Protein AF-A0A945XJR4-F1 (afdb_monomer_lite)

pLDDT: mean 88.27, std 14.4, range [36.5, 98.69]

Sequence (226 aa):
MSELTPKKTPKKQSPKKQRGADKVARIPIKVIPTEKPIRKPSWIRAKAPRGDGVSKIRKLLREGALNSVCEEASCPNLGECFSHGTATFMILGEICTRRCPFCDVAHGKPLPPSLEEPQQLADTISAMQLRYVVITSVDRDDLRDGGAQHFVACIDAIRKATPAIQIETLVPDFRGRESAALKILNQSPPDVFNHNLETVPRLYKQSRPGASYEGSLKLLQAFASM

Radius of gyration: 19.58 Å; chains: 1; bounding box: 44×72×49 Å

Foldseek 3Di:
DDDDDDPDDPDPPDWDWAFACRLCVPFPADDDDDPDDDDDDPVPDADALDDPQLVVLVVLCVVLVFAFCCVQVVPSCSNVQLVQQEGETEFQDQEACHRQNVDGGTHGDGDPGDPCNLLSLLVSSLVSVGQEYEYEYHQPLVDLQRCLLVVQSNLVNNCVSPVRHAYEYAYDLSVPNLVVSLVSCVVRPGPHYHYDQPDDQVCSCVRGVPDHSVSSVVSVVVNVVD

Secondary structure (DSSP, 8-state):
-------PPP--PPP--B-HHHHHTTSSS-PPP-SSPPPPPTTS-PPP--SHHHHHHHHHHHHTT-EEHHHHTT-TTHHHHHHTTEEEEEES-SEESS--TT--SEES-PPPPPTTHHHHHHHHHHHHT-SEEEEEE---TTSTTTTHHHHHHHHHHHHHH-TT-EEEEE----TT-HHHHHHHHTTS--SEEE----S-HHHHHHH-TT--HHHHHHHHHHHHT-

Structure (mmCIF, N/CA/C/O backbone):
data_AF-A0A945XJR4-F1
#
_entry.id   AF-A0A945XJR4-F1
#
loop_
_atom_site.group_PDB
_atom_site.id
_atom_site.type_symbol
_atom_site.label_atom_id
_atom_site.label_alt_id
_atom_site.label_comp_id
_atom_site.label_asym_id
_atom_site.label_entity_id
_atom_site.label_seq_id
_atom_site.pdbx_PDB_ins_code
_atom_site.Cartn_x
_atom_site.Cartn_y
_atom_site.Cartn_z
_atom_site.occupancy
_atom_site.B_iso_or_equiv
_atom_site.auth_seq_id
_atom_site.auth_comp_id
_atom_site.auth_asym_id
_atom_site.auth_atom_id
_atom_site.pdbx_PDB_model_num
ATOM 1 N N . MET A 1 1 ? -6.534 57.743 -3.279 1.00 40.44 1 MET A N 1
ATOM 2 C CA . MET A 1 1 ? -7.147 56.407 -3.423 1.00 40.44 1 MET A CA 1
ATOM 3 C C . MET A 1 1 ? -6.152 55.538 -4.173 1.00 40.44 1 MET A C 1
ATOM 5 O O . MET A 1 1 ? -5.941 55.764 -5.352 1.00 40.44 1 MET A O 1
ATOM 9 N N . SER A 1 2 ? -5.444 54.660 -3.465 1.00 38.78 2 SER A N 1
ATOM 10 C CA . SER A 1 2 ? -4.474 53.722 -4.042 1.00 38.78 2 SER A CA 1
ATOM 11 C C . SER A 1 2 ? -5.062 52.331 -3.861 1.00 38.78 2 SER A C 1
ATOM 13 O O . SER A 1 2 ? -5.051 51.802 -2.750 1.00 38.78 2 SER A O 1
ATOM 15 N N . GLU A 1 3 ? -5.639 51.786 -4.927 1.00 40.78 3 GLU A N 1
ATOM 16 C CA . GLU A 1 3 ? -6.203 50.439 -4.952 1.00 40.78 3 GLU A CA 1
ATOM 17 C C . GLU A 1 3 ? -5.107 49.403 -4.677 1.00 40.78 3 GLU A C 1
ATOM 19 O O . GLU A 1 3 ? -4.161 49.228 -5.444 1.00 40.78 3 GLU A O 1
ATOM 24 N N . LEU A 1 4 ? -5.233 48.710 -3.546 1.00 40.66 4 LEU A N 1
ATOM 25 C CA . LEU A 1 4 ? -4.430 47.540 -3.222 1.00 40.66 4 LEU A CA 1
ATOM 26 C C . LEU A 1 4 ? -4.929 46.367 -4.071 1.00 40.66 4 LEU A C 1
ATOM 28 O O . LEU A 1 4 ? -5.928 45.728 -3.749 1.00 40.66 4 LEU A O 1
ATOM 32 N N . THR A 1 5 ? -4.220 46.063 -5.156 1.00 40.94 5 THR A N 1
ATOM 33 C CA . THR A 1 5 ? -4.422 44.818 -5.906 1.00 40.94 5 THR A CA 1
ATOM 34 C C . THR A 1 5 ? -4.182 43.604 -4.997 1.00 40.94 5 THR A C 1
ATOM 36 O O . THR A 1 5 ? -3.109 43.510 -4.387 1.00 40.94 5 THR A O 1
ATOM 39 N N . PRO A 1 6 ? -5.116 42.638 -4.915 1.00 42.69 6 PRO A N 1
ATOM 40 C CA . PRO A 1 6 ? -4.939 41.454 -4.086 1.00 42.69 6 PRO A CA 1
ATOM 41 C C . PRO A 1 6 ? -3.838 40.558 -4.671 1.00 42.69 6 PRO A C 1
ATOM 43 O O . PRO A 1 6 ? -3.918 40.096 -5.812 1.00 42.69 6 PRO A O 1
ATOM 46 N N . LYS A 1 7 ? -2.793 40.297 -3.874 1.00 42.31 7 LYS A N 1
ATOM 47 C CA . LYS A 1 7 ? -1.734 39.332 -4.204 1.00 42.31 7 LYS A CA 1
ATOM 48 C C . LYS A 1 7 ? -2.358 37.945 -4.380 1.00 42.31 7 LYS A C 1
ATOM 50 O O . LYS A 1 7 ? -2.810 37.338 -3.413 1.00 42.31 7 LYS A O 1
ATOM 55 N N . LYS A 1 8 ? -2.353 37.430 -5.614 1.00 41.19 8 LYS A N 1
ATOM 56 C CA . LYS A 1 8 ? -2.700 36.034 -5.911 1.00 41.19 8 LYS A CA 1
ATOM 57 C C . LYS A 1 8 ? -1.762 35.108 -5.135 1.00 41.19 8 LYS A C 1
ATOM 59 O O . LYS A 1 8 ? -0.551 35.124 -5.346 1.00 41.19 8 LYS A O 1
ATOM 64 N N . THR A 1 9 ? -2.333 34.291 -4.260 1.00 36.50 9 THR A N 1
ATOM 65 C CA . THR A 1 9 ? -1.646 33.197 -3.571 1.00 36.50 9 THR A CA 1
ATOM 66 C C . THR A 1 9 ? -1.025 32.263 -4.620 1.00 36.50 9 THR A C 1
ATOM 68 O O . THR A 1 9 ? -1.713 31.901 -5.582 1.00 36.50 9 THR A O 1
ATOM 71 N N . PRO A 1 10 ? 0.255 31.866 -4.500 1.00 36.50 10 PRO A N 1
ATOM 72 C CA . PRO A 1 10 ? 0.863 30.965 -5.467 1.00 36.50 10 PRO A CA 1
ATOM 73 C C . PRO A 1 10 ? 0.131 29.621 -5.418 1.00 36.50 10 PRO A C 1
ATOM 75 O O . PRO A 1 10 ? 0.087 28.960 -4.380 1.00 36.50 10 PRO A O 1
ATOM 78 N N . LYS A 1 11 ? -0.467 29.215 -6.545 1.00 40.84 11 LYS A N 1
ATOM 79 C CA . LYS A 1 11 ? -1.017 27.865 -6.714 1.00 40.84 11 LYS A CA 1
ATOM 80 C C . LYS A 1 11 ? 0.113 26.872 -6.422 1.00 40.84 11 LYS A C 1
ATOM 82 O O . LYS A 1 11 ? 1.085 26.835 -7.176 1.00 40.84 11 LYS A O 1
ATOM 87 N N . LYS A 1 12 ? 0.005 26.091 -5.336 1.00 42.34 12 LYS A N 1
ATOM 88 C CA . LYS A 1 12 ? 0.887 24.939 -5.077 1.00 42.34 12 LYS A CA 1
ATOM 89 C C . LYS A 1 12 ? 0.928 24.112 -6.363 1.00 42.34 12 LYS A C 1
ATOM 91 O O . LYS A 1 12 ? -0.107 23.604 -6.789 1.00 42.34 12 LYS A O 1
ATOM 96 N N . GLN A 1 13 ? 2.089 24.035 -7.014 1.00 45.78 13 GLN A N 1
ATOM 97 C CA . GLN A 1 13 ? 2.258 23.186 -8.189 1.00 45.78 13 GLN A CA 1
ATOM 98 C C . GLN A 1 13 ? 1.931 21.753 -7.771 1.00 45.78 13 GLN A C 1
ATOM 100 O O . GLN A 1 13 ? 2.582 21.192 -6.889 1.00 45.78 13 GLN A O 1
ATOM 105 N N . SER A 1 14 ? 0.893 21.182 -8.378 1.00 59.22 14 SER A N 1
ATOM 106 C CA . SER A 1 14 ? 0.565 19.771 -8.219 1.00 59.22 14 SER A CA 1
ATOM 107 C C . SER A 1 14 ? 1.794 18.941 -8.607 1.00 59.22 14 SER A C 1
ATOM 109 O O . SER A 1 14 ? 2.364 19.195 -9.676 1.00 59.22 14 SER A O 1
ATOM 111 N N . PRO A 1 15 ? 2.227 17.975 -7.781 1.00 72.25 15 PRO A N 1
ATOM 112 C CA . PRO A 1 15 ? 3.398 17.173 -8.098 1.00 72.25 15 PRO A CA 1
ATOM 113 C C . PRO A 1 15 ? 3.230 16.484 -9.455 1.00 72.25 15 PRO A C 1
ATOM 115 O O . PRO A 1 15 ? 2.155 15.986 -9.791 1.00 72.25 15 PRO A O 1
ATOM 118 N N . LYS A 1 16 ? 4.297 16.481 -10.262 1.00 83.75 16 LYS A N 1
ATOM 119 C CA . LYS A 1 16 ? 4.280 15.898 -11.608 1.00 83.75 16 LYS A CA 1
ATOM 120 C C . LYS A 1 16 ? 4.066 14.383 -11.512 1.00 83.75 16 LYS A C 1
ATOM 122 O O . LYS A 1 16 ? 4.983 13.659 -11.132 1.00 83.75 16 LYS A O 1
ATOM 127 N N . LYS A 1 17 ? 2.869 13.923 -11.880 1.00 89.31 17 LYS A N 1
ATOM 128 C CA . LYS A 1 17 ? 2.501 12.503 -11.958 1.00 89.31 17 LYS A CA 1
ATOM 129 C C . LYS A 1 17 ? 3.002 11.905 -13.271 1.00 89.31 17 LYS A C 1
ATOM 131 O O . LYS A 1 17 ? 2.614 12.361 -14.341 1.00 89.31 17 LYS A O 1
ATOM 136 N N . GLN A 1 18 ? 3.853 10.887 -13.194 1.00 90.75 18 GLN A N 1
ATOM 137 C CA . GLN A 1 18 ? 4.309 10.111 -14.350 1.00 90.75 18 GLN A CA 1
ATOM 138 C C . GLN A 1 18 ? 3.538 8.788 -14.411 1.00 90.75 18 GLN A C 1
ATOM 140 O O . GLN A 1 18 ? 3.576 8.021 -13.449 1.00 90.75 18 GLN A O 1
ATOM 145 N N . ARG A 1 19 ? 2.865 8.502 -15.531 1.00 90.00 19 ARG A N 1
ATOM 146 C CA . ARG A 1 19 ? 2.151 7.235 -15.791 1.00 90.00 19 ARG A CA 1
ATOM 147 C C . ARG A 1 19 ? 2.599 6.626 -17.120 1.00 90.00 19 ARG A C 1
ATOM 149 O O . ARG A 1 19 ? 3.236 7.306 -17.923 1.00 90.00 19 ARG A O 1
ATOM 156 N N . GLY A 1 20 ? 2.296 5.345 -17.336 1.00 88.38 20 GLY A N 1
ATOM 157 C CA . GLY A 1 20 ? 2.592 4.644 -18.589 1.00 88.38 20 GLY A CA 1
ATOM 158 C C . GLY A 1 20 ? 4.050 4.801 -19.038 1.00 88.38 20 GLY A C 1
ATOM 159 O O . GLY A 1 20 ? 4.974 4.555 -18.259 1.00 88.38 20 GLY A O 1
ATOM 160 N N . ALA A 1 21 ? 4.254 5.253 -20.280 1.00 88.94 21 ALA A N 1
ATOM 161 C CA . ALA A 1 21 ? 5.578 5.445 -20.874 1.00 88.94 21 ALA A CA 1
ATOM 162 C C . ALA A 1 21 ? 6.487 6.371 -20.039 1.00 88.94 21 ALA A C 1
ATOM 164 O O . ALA A 1 21 ? 7.637 6.021 -19.775 1.00 88.94 21 ALA A O 1
ATOM 165 N N . ASP A 1 22 ? 5.966 7.493 -19.531 1.00 90.44 22 ASP A N 1
ATOM 166 C CA . ASP A 1 22 ? 6.743 8.457 -18.737 1.00 90.44 22 ASP A CA 1
ATOM 167 C C . ASP A 1 22 ? 7.260 7.861 -17.421 1.00 90.44 22 ASP A C 1
ATOM 169 O O . ASP A 1 22 ? 8.349 8.206 -16.944 1.00 90.44 22 ASP A O 1
ATOM 173 N N . LYS A 1 23 ? 6.476 6.957 -16.818 1.00 90.44 23 LYS A N 1
ATOM 174 C CA . LYS A 1 23 ? 6.841 6.262 -15.576 1.00 90.44 23 LYS A CA 1
ATOM 175 C C . LYS A 1 23 ? 8.030 5.336 -15.810 1.00 90.44 23 LYS A C 1
ATOM 177 O O . LYS A 1 23 ? 8.990 5.358 -15.033 1.00 90.44 23 LYS A O 1
ATOM 182 N N . VAL A 1 24 ? 7.974 4.549 -16.882 1.00 91.75 24 VAL A N 1
ATOM 183 C CA . VAL A 1 24 ? 8.949 3.484 -17.157 1.00 91.75 24 VAL A CA 1
ATOM 184 C C . VAL A 1 24 ? 10.165 3.951 -17.957 1.00 91.75 24 VAL A C 1
ATOM 186 O O . VAL A 1 24 ? 11.176 3.262 -17.955 1.00 91.75 24 VAL A O 1
ATOM 189 N N . ALA A 1 25 ? 10.139 5.144 -18.559 1.00 88.50 25 ALA A N 1
ATOM 190 C CA . ALA A 1 25 ? 11.211 5.651 -19.426 1.00 88.50 25 ALA A CA 1
ATOM 191 C C . ALA A 1 25 ? 12.617 5.702 -18.790 1.00 88.50 25 ALA A C 1
ATOM 193 O O . ALA A 1 25 ? 13.608 5.785 -19.509 1.00 88.50 25 ALA A O 1
ATOM 194 N N . ARG A 1 26 ? 12.720 5.698 -17.454 1.00 86.12 26 ARG A N 1
ATOM 195 C CA . ARG A 1 26 ? 13.988 5.871 -16.713 1.00 86.12 26 ARG A CA 1
ATOM 196 C C . ARG A 1 26 ? 14.359 4.690 -15.818 1.00 86.12 26 ARG A C 1
ATOM 198 O O . ARG A 1 26 ? 15.224 4.831 -14.959 1.00 86.12 26 ARG A O 1
ATOM 205 N N . ILE A 1 27 ? 13.671 3.559 -15.940 1.00 89.31 27 ILE A N 1
ATOM 206 C CA . ILE A 1 27 ? 14.007 2.372 -15.145 1.00 89.31 27 ILE A CA 1
ATOM 207 C C . ILE A 1 27 ? 15.161 1.606 -15.818 1.00 89.31 27 ILE A C 1
ATOM 209 O O . ILE A 1 27 ? 15.327 1.711 -17.032 1.00 89.31 27 ILE A O 1
ATOM 213 N N . PRO A 1 28 ? 15.945 0.801 -15.076 1.00 86.00 28 PRO A N 1
ATOM 214 C CA . PRO A 1 28 ? 17.090 0.077 -15.642 1.00 86.00 28 PRO A CA 1
ATOM 215 C C . PRO A 1 28 ? 16.701 -1.029 -16.638 1.00 86.00 28 PRO A C 1
ATOM 217 O O . PRO A 1 28 ? 17.565 -1.600 -17.295 1.00 86.00 28 PRO A O 1
ATOM 220 N N . ILE A 1 29 ? 15.412 -1.360 -16.731 1.00 88.31 29 ILE A N 1
ATOM 221 C CA . ILE A 1 29 ? 14.868 -2.408 -17.592 1.00 88.31 29 ILE A CA 1
ATOM 222 C C . ILE A 1 29 ? 14.110 -1.762 -18.748 1.00 88.31 29 ILE A C 1
ATOM 224 O O . ILE A 1 29 ? 13.171 -0.996 -18.539 1.00 88.31 29 ILE A O 1
ATOM 228 N N . LYS A 1 30 ? 14.493 -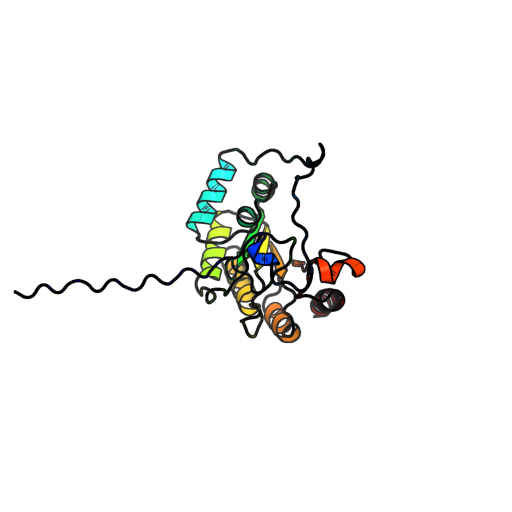2.091 -19.982 1.00 87.31 30 LYS A N 1
ATOM 229 C CA . LYS A 1 30 ? 13.815 -1.577 -21.174 1.00 87.31 30 LYS A CA 1
ATOM 230 C C . LYS A 1 30 ? 12.410 -2.176 -21.276 1.00 87.31 30 LYS A C 1
ATOM 232 O O . LYS A 1 30 ? 12.263 -3.377 -21.483 1.00 87.31 30 LYS A O 1
ATOM 237 N N . VAL A 1 31 ? 11.388 -1.330 -21.169 1.00 87.69 31 VAL A N 1
ATOM 238 C CA . VAL A 1 31 ? 9.992 -1.708 -21.427 1.00 87.69 31 VAL A CA 1
ATOM 239 C C . VAL A 1 31 ? 9.690 -1.434 -22.892 1.00 87.69 31 VAL A C 1
ATOM 241 O O . VAL A 1 31 ? 9.787 -0.294 -23.344 1.00 87.6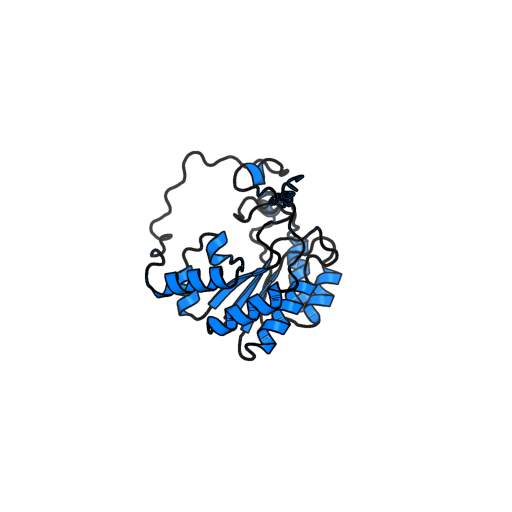9 31 VAL A O 1
ATOM 244 N N . ILE A 1 32 ? 9.353 -2.482 -23.640 1.00 86.44 32 ILE A N 1
ATOM 245 C CA . ILE A 1 32 ? 8.954 -2.360 -25.042 1.00 86.44 32 ILE A CA 1
ATOM 246 C C . ILE A 1 32 ? 7.461 -2.004 -25.070 1.00 86.44 32 ILE A C 1
ATOM 248 O O . ILE A 1 32 ? 6.661 -2.751 -24.498 1.00 86.44 32 ILE A O 1
ATOM 252 N N . PRO A 1 33 ? 7.062 -0.879 -25.691 1.00 84.56 33 PRO A N 1
ATOM 253 C CA . PRO A 1 33 ? 5.656 -0.521 -25.813 1.00 84.56 33 PRO A CA 1
ATOM 254 C C . PRO A 1 33 ? 4.869 -1.602 -26.554 1.00 84.56 33 PRO A C 1
ATOM 256 O O . PRO A 1 33 ? 5.319 -2.150 -27.557 1.00 84.56 33 PRO A O 1
ATOM 259 N N . THR A 1 34 ? 3.666 -1.895 -26.070 1.00 84.62 34 THR A N 1
ATOM 260 C CA . THR A 1 34 ? 2.731 -2.746 -26.808 1.00 84.62 34 THR A CA 1
ATOM 261 C C . THR A 1 34 ? 2.053 -1.905 -27.886 1.00 84.62 34 THR A C 1
ATOM 263 O O . THR A 1 34 ? 1.197 -1.085 -27.572 1.00 84.62 34 THR A O 1
ATOM 266 N N . GLU A 1 35 ? 2.428 -2.097 -29.150 1.00 87.06 35 GLU A N 1
ATOM 267 C CA . GLU A 1 35 ? 1.848 -1.344 -30.277 1.00 87.06 35 GLU A CA 1
ATOM 268 C C . GLU A 1 35 ? 0.419 -1.789 -30.612 1.00 87.06 35 GLU A C 1
ATOM 270 O O . GLU A 1 35 ? -0.429 -0.980 -30.985 1.00 87.06 35 GLU A O 1
ATOM 275 N N . LYS A 1 36 ? 0.136 -3.088 -30.463 1.00 90.44 36 LYS A N 1
ATOM 276 C CA . LYS A 1 36 ? -1.181 -3.682 -30.716 1.00 90.44 36 LYS A CA 1
ATOM 277 C C . LYS A 1 36 ? -1.623 -4.476 -29.488 1.00 90.44 36 LYS A C 1
ATOM 279 O O . LYS A 1 36 ? -1.065 -5.546 -29.238 1.00 90.44 36 LYS A O 1
ATOM 284 N N . PRO A 1 37 ? -2.601 -3.976 -28.711 1.00 85.38 37 PRO A N 1
ATOM 285 C CA . PRO A 1 37 ? -3.133 -4.708 -27.572 1.00 85.38 37 PRO A CA 1
ATOM 286 C C . PRO A 1 37 ? -3.694 -6.058 -28.015 1.00 85.38 37 PRO A C 1
ATOM 288 O O . PRO A 1 37 ? -4.487 -6.139 -28.956 1.00 85.38 37 PRO A O 1
ATOM 291 N N . ILE A 1 38 ? -3.305 -7.124 -27.321 1.00 90.19 38 ILE A N 1
ATOM 292 C CA . ILE A 1 38 ? -3.865 -8.452 -27.564 1.00 90.19 38 ILE A CA 1
ATOM 293 C C . ILE A 1 38 ? -5.311 -8.449 -27.062 1.00 90.19 38 ILE A C 1
ATOM 295 O O . ILE A 1 38 ? -5.612 -7.950 -25.973 1.00 90.19 38 ILE A O 1
ATOM 299 N N . ARG A 1 39 ? -6.229 -9.008 -27.855 1.00 90.31 39 ARG A N 1
ATOM 300 C CA . ARG A 1 39 ? -7.627 -9.137 -27.442 1.00 90.31 39 ARG A CA 1
ATOM 301 C C . ARG A 1 39 ? -7.702 -10.007 -26.187 1.00 90.31 39 ARG A C 1
ATOM 303 O O . ARG A 1 39 ? -7.234 -11.142 -26.196 1.00 90.31 39 ARG A O 1
ATOM 310 N N . LYS A 1 40 ? -8.342 -9.493 -25.131 1.00 89.38 40 LYS A N 1
ATOM 311 C CA . LYS A 1 40 ? -8.587 -10.282 -23.918 1.00 89.38 40 LYS A CA 1
ATOM 312 C C . LYS A 1 40 ? -9.390 -11.544 -24.273 1.00 89.38 40 LYS A C 1
ATOM 314 O O . LYS A 1 40 ? -10.380 -11.433 -25.014 1.00 89.38 40 LYS A O 1
ATOM 319 N N . PRO A 1 41 ? -8.990 -12.720 -23.765 1.00 91.38 41 PRO A N 1
ATOM 320 C CA . PRO A 1 41 ? -9.713 -13.955 -24.024 1.00 91.38 41 PRO A CA 1
ATOM 321 C C . PRO A 1 41 ? -11.137 -13.898 -23.450 1.00 91.38 41 PRO A C 1
ATOM 323 O O . PRO A 1 41 ? -11.449 -13.061 -22.601 1.00 91.38 41 PRO A O 1
ATOM 326 N N . SER A 1 42 ? -12.029 -14.766 -23.934 1.00 91.38 42 SER A N 1
ATOM 327 C CA . SER A 1 42 ? -13.458 -14.742 -23.577 1.00 91.38 42 SER A CA 1
ATOM 328 C C . SER A 1 42 ? -13.716 -14.900 -22.078 1.00 91.38 42 SER A C 1
ATOM 330 O O . SER A 1 42 ? -14.650 -14.282 -21.575 1.00 91.38 42 SER A O 1
ATOM 332 N N . TRP A 1 43 ? -12.871 -15.654 -21.371 1.00 90.62 43 TRP A N 1
ATOM 333 C CA . TRP A 1 43 ? -12.978 -15.878 -19.928 1.00 90.62 43 TRP A CA 1
ATOM 334 C C . TRP A 1 43 ? -12.486 -14.699 -19.068 1.00 90.62 43 TRP A C 1
ATOM 336 O O . TRP A 1 43 ? -12.842 -14.623 -17.899 1.00 90.62 43 TRP A O 1
ATOM 346 N N . ILE A 1 44 ? -11.725 -13.740 -19.619 1.00 85.88 44 ILE A N 1
ATOM 347 C CA . ILE A 1 44 ? -11.295 -12.517 -18.904 1.00 85.88 44 ILE A CA 1
ATOM 348 C C . ILE A 1 44 ? -12.224 -11.365 -19.296 1.00 85.88 44 ILE A C 1
ATOM 350 O O . ILE A 1 44 ? -11.831 -10.381 -19.934 1.00 85.88 44 ILE A O 1
ATOM 354 N N . ARG A 1 45 ? -13.504 -11.518 -18.952 1.00 77.56 45 ARG A N 1
ATOM 355 C CA . ARG A 1 45 ? -14.547 -10.512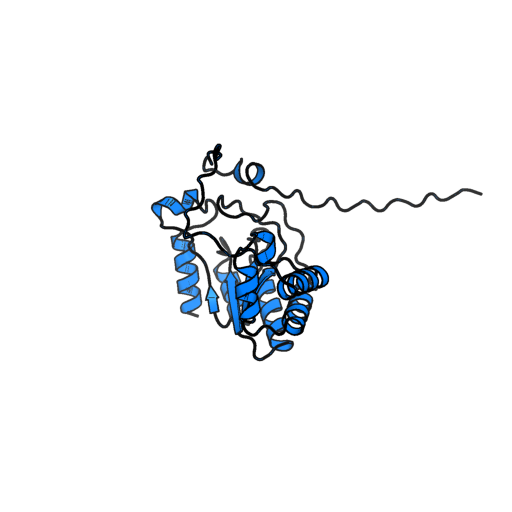 -19.174 1.00 77.56 45 ARG A CA 1
ATOM 356 C C . ARG A 1 45 ? -15.401 -10.376 -17.922 1.00 77.56 45 ARG A C 1
ATOM 358 O O . ARG A 1 45 ? -16.305 -11.169 -17.693 1.00 77.56 45 ARG A O 1
ATOM 365 N N . ALA A 1 46 ? -15.129 -9.341 -17.137 1.00 74.94 46 ALA A N 1
ATOM 366 C CA . ALA A 1 46 ? -16.022 -8.949 -16.059 1.00 74.94 46 ALA A CA 1
ATOM 367 C C . ALA A 1 46 ? -17.233 -8.205 -16.628 1.00 74.94 46 ALA A C 1
ATOM 369 O O . ALA A 1 46 ? -17.119 -7.446 -17.600 1.00 74.94 46 ALA A O 1
ATOM 370 N N . LYS A 1 47 ? -18.398 -8.393 -16.005 1.00 69.81 47 LYS A N 1
ATOM 371 C CA . LYS A 1 47 ? -19.540 -7.510 -16.250 1.00 69.81 47 LYS A CA 1
ATOM 372 C C . LYS A 1 47 ? -19.149 -6.118 -15.765 1.00 69.81 47 LYS A C 1
ATOM 374 O O . LYS A 1 47 ? -18.642 -5.974 -14.657 1.00 69.81 47 LYS A O 1
ATOM 379 N N . ALA A 1 48 ? -19.352 -5.102 -16.602 1.00 67.75 48 ALA A N 1
ATOM 380 C CA . ALA A 1 48 ? -19.057 -3.734 -16.200 1.00 67.75 48 ALA A CA 1
ATOM 381 C C . ALA A 1 48 ? -19.826 -3.418 -14.904 1.00 67.75 48 ALA A C 1
ATOM 383 O O . ALA A 1 48 ? -21.031 -3.689 -14.866 1.00 67.75 48 ALA A O 1
ATOM 384 N N . PRO A 1 49 ? -19.174 -2.849 -13.874 1.00 63.22 49 PRO A N 1
ATOM 385 C CA . PRO A 1 49 ? -19.843 -2.473 -12.638 1.00 63.22 49 PRO A CA 1
ATOM 386 C C . PRO A 1 49 ? -20.803 -1.320 -12.960 1.00 63.22 49 PRO A C 1
ATOM 388 O O . PRO A 1 49 ? -20.412 -0.155 -13.035 1.00 63.22 49 PRO A O 1
ATOM 391 N N . ARG A 1 50 ? -22.056 -1.667 -13.259 1.00 63.47 50 ARG A N 1
ATOM 392 C CA . ARG A 1 50 ? -23.159 -0.758 -13.584 1.00 63.47 50 ARG A CA 1
ATOM 393 C C . ARG A 1 50 ? -24.254 -0.949 -12.538 1.00 63.47 50 ARG A C 1
ATOM 395 O O . ARG A 1 50 ? -24.515 -2.077 -12.134 1.00 63.47 50 ARG A O 1
ATOM 402 N N . GLY A 1 51 ? -24.879 0.149 -12.122 1.00 67.31 51 GLY A N 1
ATOM 403 C CA . GLY A 1 51 ? -25.971 0.161 -11.147 1.00 67.31 51 GLY A CA 1
ATOM 404 C C . GLY A 1 51 ? -25.771 1.197 -10.041 1.00 67.31 51 GLY A C 1
ATOM 405 O O . GLY A 1 51 ? -24.665 1.706 -9.836 1.00 67.31 51 GLY A O 1
ATOM 406 N N . ASP A 1 52 ? -26.847 1.489 -9.316 1.00 69.00 52 ASP A N 1
ATOM 407 C CA . ASP A 1 52 ? -26.905 2.577 -8.330 1.00 69.00 52 ASP A CA 1
ATOM 408 C C . ASP A 1 52 ? -25.935 2.381 -7.157 1.00 69.00 52 ASP A C 1
ATOM 410 O O . ASP A 1 52 ? -25.356 3.349 -6.660 1.00 69.00 52 ASP A O 1
ATOM 414 N N . GLY A 1 53 ? -25.669 1.127 -6.772 1.00 71.19 53 GLY A N 1
ATOM 415 C CA . GLY A 1 53 ? -24.689 0.792 -5.735 1.00 71.19 53 GLY A CA 1
ATOM 416 C C . GLY A 1 53 ? -23.281 1.291 -6.072 1.00 71.19 53 GLY A C 1
ATOM 417 O O . GLY A 1 53 ? -22.648 1.950 -5.251 1.00 71.19 53 GLY A O 1
ATOM 418 N N . VAL A 1 54 ? -22.817 1.074 -7.309 1.00 73.88 54 VAL A N 1
ATOM 419 C CA . VAL A 1 54 ? -21.488 1.514 -7.782 1.00 73.88 54 VAL A CA 1
ATOM 420 C C . VAL A 1 54 ? -21.381 3.039 -7.812 1.00 73.88 54 VAL A C 1
ATOM 422 O O . VAL A 1 54 ? -20.346 3.596 -7.445 1.00 73.88 54 VAL A O 1
ATOM 425 N N . SER A 1 55 ? -22.449 3.729 -8.214 1.00 79.19 55 SER A N 1
ATOM 426 C CA . SER A 1 55 ? -22.500 5.195 -8.199 1.00 79.19 55 SER A CA 1
ATOM 427 C C . SER A 1 55 ? -22.425 5.749 -6.776 1.00 79.19 55 SER A C 1
ATOM 429 O O . SER A 1 55 ? -21.676 6.694 -6.530 1.00 79.19 55 SER A O 1
ATOM 431 N N . LYS A 1 56 ? -23.138 5.129 -5.824 1.00 78.44 56 LYS A N 1
ATOM 432 C CA . LYS A 1 56 ? -23.084 5.492 -4.401 1.00 78.44 56 LYS A CA 1
ATOM 433 C C . LYS A 1 56 ? -21.682 5.295 -3.823 1.00 78.44 56 LYS A C 1
ATOM 435 O O . LYS A 1 56 ? -21.178 6.180 -3.144 1.00 78.44 56 LYS A O 1
ATOM 440 N N . ILE A 1 57 ? -21.031 4.182 -4.151 1.00 76.44 57 ILE A N 1
ATOM 441 C CA . ILE A 1 57 ? -19.656 3.882 -3.729 1.00 76.44 57 ILE A CA 1
ATOM 442 C C . ILE A 1 57 ? -18.682 4.952 -4.224 1.00 76.44 57 ILE A C 1
ATOM 444 O O . ILE A 1 57 ? -17.953 5.531 -3.427 1.00 76.44 57 ILE A O 1
ATOM 448 N N . ARG A 1 58 ? -18.702 5.262 -5.526 1.00 77.75 58 ARG A N 1
ATOM 449 C CA . ARG A 1 58 ? -17.837 6.306 -6.101 1.00 77.75 58 ARG A CA 1
ATOM 450 C C . ARG A 1 58 ? -18.082 7.670 -5.470 1.00 77.75 58 ARG A C 1
ATOM 452 O O . ARG A 1 58 ? -17.148 8.443 -5.298 1.00 77.75 58 ARG A O 1
ATOM 459 N N . LYS A 1 59 ? -19.338 7.980 -5.139 1.00 83.38 59 LYS A N 1
ATOM 460 C CA . LYS A 1 59 ? -19.688 9.218 -4.443 1.00 83.38 59 LYS A CA 1
ATOM 461 C C . LYS A 1 59 ? -19.045 9.262 -3.053 1.00 83.38 59 LYS A C 1
ATOM 463 O O . LYS A 1 59 ? -18.353 10.230 -2.772 1.00 83.38 59 LYS A O 1
ATOM 468 N N . LEU A 1 60 ? -19.191 8.202 -2.255 1.00 81.25 60 LEU A N 1
ATOM 469 C CA . LEU A 1 60 ? -18.602 8.116 -0.912 1.00 81.25 60 LEU A CA 1
ATOM 470 C C . LEU A 1 60 ? -17.069 8.205 -0.941 1.00 81.25 60 LEU A C 1
ATOM 472 O O . LEU A 1 60 ? -16.487 8.945 -0.155 1.00 81.25 60 LEU A O 1
ATOM 476 N N . LEU A 1 61 ? -16.417 7.522 -1.888 1.00 77.94 61 LEU A N 1
ATOM 477 C CA . LEU A 1 61 ? -14.961 7.596 -2.062 1.00 77.94 61 LEU A CA 1
ATOM 478 C C . LEU A 1 61 ? -14.490 9.025 -2.379 1.00 77.94 61 LEU A C 1
ATOM 480 O O . LEU A 1 61 ? -13.511 9.500 -1.806 1.00 77.94 61 LEU A O 1
ATOM 484 N N . ARG A 1 62 ? -15.220 9.736 -3.247 1.00 79.56 62 ARG A N 1
ATOM 485 C CA . ARG A 1 62 ? -14.922 11.136 -3.591 1.00 79.56 62 ARG A CA 1
ATOM 486 C C . ARG A 1 62 ? -15.188 12.098 -2.439 1.00 79.56 62 ARG A C 1
ATOM 488 O O . ARG A 1 62 ? -14.407 13.024 -2.252 1.00 79.56 62 ARG A O 1
ATOM 495 N N . GLU A 1 63 ? -16.276 11.900 -1.699 1.00 81.50 63 GLU A N 1
ATOM 496 C CA . GLU A 1 63 ? -16.637 12.728 -0.541 1.00 81.50 63 GLU A CA 1
ATOM 497 C C . GLU A 1 63 ? -15.615 12.595 0.591 1.00 81.50 63 GLU A C 1
ATOM 499 O O . GLU A 1 63 ? -15.267 13.598 1.206 1.00 81.50 63 GLU A O 1
ATOM 504 N N . GLY A 1 64 ? -15.072 11.393 0.806 1.00 73.81 64 GLY A N 1
ATOM 505 C CA . GLY A 1 64 ? -13.995 11.158 1.770 1.00 73.81 64 GLY A CA 1
ATOM 506 C C . GLY A 1 64 ? -12.633 11.724 1.351 1.00 73.81 64 GLY A C 1
ATOM 507 O O . GLY A 1 64 ? -11.710 11.713 2.156 1.00 73.81 64 GLY A O 1
ATOM 508 N N . ALA A 1 65 ? -12.487 12.210 0.109 1.00 76.44 65 ALA A N 1
ATOM 509 C CA . ALA A 1 65 ? -11.214 12.658 -0.469 1.00 76.44 65 ALA A CA 1
ATOM 510 C C . ALA A 1 65 ? -10.075 11.616 -0.352 1.00 76.44 65 ALA A C 1
ATOM 512 O O . ALA A 1 65 ? -8.896 11.971 -0.282 1.00 76.44 65 ALA A O 1
ATOM 513 N N . LEU A 1 66 ? -10.427 10.325 -0.362 1.00 80.06 66 LEU A N 1
ATOM 514 C CA . LEU A 1 66 ? -9.491 9.210 -0.231 1.00 80.06 66 LEU A CA 1
ATOM 515 C C . LEU A 1 66 ? -9.117 8.643 -1.598 1.00 80.06 66 LEU A C 1
ATOM 517 O O . LEU A 1 66 ? -9.931 8.601 -2.520 1.00 80.06 66 LEU A O 1
ATOM 521 N N . ASN A 1 67 ? -7.898 8.119 -1.706 1.00 80.38 67 ASN A N 1
ATOM 522 C CA . ASN A 1 67 ? -7.512 7.325 -2.866 1.00 80.38 67 ASN A CA 1
ATOM 523 C C . ASN A 1 67 ? -7.946 5.871 -2.642 1.00 80.38 67 ASN A C 1
ATOM 525 O O . ASN A 1 67 ? -7.740 5.303 -1.568 1.00 80.38 67 ASN A O 1
ATOM 529 N N . SER A 1 68 ? -8.508 5.233 -3.667 1.00 77.44 68 SER A N 1
ATOM 530 C CA . SER A 1 68 ? -8.803 3.798 -3.638 1.00 77.44 68 SER A CA 1
ATOM 531 C C . SER A 1 68 ? -8.080 3.094 -4.775 1.00 77.44 68 SER A C 1
ATOM 533 O O . SER A 1 68 ? -8.088 3.568 -5.912 1.00 77.44 68 SER A O 1
ATOM 535 N N . VAL A 1 69 ? -7.493 1.925 -4.502 1.00 76.81 69 VAL A N 1
ATOM 536 C CA . VAL A 1 69 ? -6.955 1.072 -5.580 1.00 76.81 69 VAL A CA 1
ATOM 537 C C . VAL A 1 69 ? -8.070 0.673 -6.537 1.00 76.81 69 VAL A C 1
ATOM 539 O O . VAL A 1 69 ? -7.848 0.523 -7.735 1.00 76.81 69 VAL A O 1
ATOM 542 N N . CYS A 1 70 ? -9.291 0.541 -6.023 1.00 73.88 70 CYS A N 1
ATOM 543 C CA . CYS A 1 70 ? -10.444 0.184 -6.823 1.00 73.88 70 CYS A CA 1
ATOM 544 C C . CYS A 1 70 ? -10.698 1.187 -7.968 1.00 73.88 70 CYS A C 1
ATOM 546 O O . CYS A 1 70 ? -11.029 0.757 -9.076 1.00 73.88 70 CYS A O 1
ATOM 548 N N . GLU A 1 71 ? -10.503 2.489 -7.732 1.00 73.75 71 GLU A N 1
ATOM 549 C CA . GLU A 1 71 ? -10.583 3.528 -8.768 1.00 73.75 71 GLU A CA 1
ATOM 550 C C . GLU A 1 71 ? -9.253 3.710 -9.511 1.00 73.75 71 GLU A C 1
ATOM 552 O O . GLU A 1 71 ? -9.238 3.675 -10.743 1.00 73.75 71 GLU A O 1
ATOM 557 N N . GLU A 1 72 ? -8.135 3.819 -8.789 1.00 70.19 72 GLU A N 1
ATOM 558 C CA . GLU A 1 72 ? -6.816 4.115 -9.367 1.00 70.19 72 GLU A CA 1
ATOM 559 C C . GLU A 1 72 ? -6.274 3.007 -10.275 1.00 70.19 72 GLU A C 1
ATOM 561 O O . GLU A 1 72 ? -5.538 3.296 -11.214 1.00 70.19 72 GLU A O 1
ATOM 566 N N . ALA A 1 73 ? -6.646 1.748 -10.026 1.00 66.94 73 ALA A N 1
ATOM 567 C CA . ALA A 1 73 ? -6.264 0.601 -10.848 1.00 66.94 73 ALA A CA 1
ATOM 568 C C . ALA A 1 73 ? -7.380 0.142 -11.802 1.00 66.94 73 ALA A C 1
ATOM 570 O O . ALA A 1 73 ? -7.263 -0.918 -12.418 1.00 66.94 73 ALA A O 1
ATOM 571 N N . SER A 1 74 ? -8.474 0.911 -11.929 1.00 74.44 74 SER A N 1
ATOM 572 C CA . SER A 1 74 ? -9.617 0.574 -12.794 1.00 74.44 74 SER A CA 1
ATOM 573 C C . SER A 1 74 ? -10.139 -0.854 -12.563 1.00 74.44 74 SER A C 1
ATOM 575 O O . SER A 1 74 ? -10.334 -1.627 -13.508 1.00 74.44 74 SER A O 1
ATOM 577 N N . CYS A 1 75 ? -10.331 -1.224 -11.293 1.00 82.75 75 CYS A N 1
ATOM 578 C CA . CYS A 1 75 ? -10.605 -2.603 -10.907 1.00 82.75 75 CYS A CA 1
ATOM 579 C C . CYS A 1 75 ? -11.942 -3.098 -11.498 1.00 82.75 75 CYS A C 1
ATOM 581 O O . CYS A 1 75 ? -12.996 -2.513 -11.219 1.00 82.75 75 CYS A O 1
ATOM 583 N N . PRO A 1 76 ? -11.949 -4.202 -12.272 1.00 83.00 76 PRO A N 1
ATOM 584 C CA . PRO A 1 76 ? -13.179 -4.747 -12.842 1.00 83.00 76 PRO A CA 1
ATOM 585 C C . PRO A 1 76 ? -14.115 -5.361 -11.787 1.00 83.00 76 PRO A C 1
ATOM 587 O O . PRO A 1 76 ? -15.303 -5.514 -12.059 1.00 83.00 76 PRO A O 1
ATOM 590 N N . ASN A 1 77 ? -13.601 -5.666 -10.590 1.00 85.12 77 ASN A N 1
ATOM 591 C CA . ASN A 1 77 ? -14.319 -6.379 -9.528 1.00 85.12 77 ASN A CA 1
ATOM 592 C C . ASN A 1 77 ? -15.011 -5.442 -8.526 1.00 85.12 77 ASN A C 1
ATOM 594 O O . ASN A 1 77 ? -15.625 -5.914 -7.576 1.00 85.12 77 ASN A O 1
ATOM 598 N N . LEU A 1 78 ? -14.942 -4.119 -8.735 1.00 82.19 78 LEU A N 1
ATOM 599 C CA . LEU A 1 78 ? -15.482 -3.098 -7.828 1.00 82.19 78 LEU A CA 1
ATOM 600 C C . LEU A 1 78 ? -16.898 -3.441 -7.332 1.00 82.19 78 LEU A C 1
ATOM 602 O O . LEU A 1 78 ? -17.139 -3.488 -6.133 1.00 82.19 78 LEU A O 1
ATOM 606 N N . GLY A 1 79 ? -17.833 -3.721 -8.243 1.00 81.38 79 GLY A N 1
ATOM 607 C CA . GLY A 1 79 ? -19.223 -3.998 -7.864 1.00 81.38 79 GLY A CA 1
ATOM 608 C C . GLY A 1 79 ? -19.383 -5.235 -6.973 1.00 81.38 79 GLY A C 1
ATOM 609 O O . GLY A 1 79 ? -20.173 -5.208 -6.035 1.00 81.38 79 GLY A O 1
ATOM 610 N N . GLU A 1 80 ? -18.609 -6.285 -7.241 1.00 85.12 80 GLU A N 1
ATOM 611 C CA . GLU A 1 80 ? -18.657 -7.548 -6.501 1.00 85.12 80 GLU A CA 1
ATOM 612 C C . GLU A 1 80 ? -18.006 -7.430 -5.120 1.00 85.12 80 GLU A C 1
ATOM 614 O O . GLU A 1 80 ? -18.583 -7.869 -4.127 1.00 85.12 80 GLU A O 1
ATOM 619 N N . CYS A 1 81 ? -16.834 -6.797 -5.025 1.00 87.38 81 CYS A N 1
ATOM 620 C CA . CYS A 1 81 ? -16.164 -6.559 -3.745 1.00 87.38 81 CYS A CA 1
ATOM 621 C C . CYS A 1 81 ? -17.087 -5.793 -2.790 1.00 87.38 81 CYS A C 1
ATOM 623 O O . CYS A 1 81 ? -17.348 -6.220 -1.664 1.00 87.38 81 CYS A O 1
ATOM 625 N N . PHE A 1 82 ? -17.682 -4.707 -3.277 1.00 83.19 82 PHE A N 1
ATOM 626 C CA . PHE A 1 82 ? -18.558 -3.897 -2.448 1.00 83.19 82 PHE A CA 1
ATOM 627 C C . PHE A 1 82 ? -19.864 -4.599 -2.063 1.00 83.19 82 PHE A C 1
ATOM 629 O O . PHE A 1 82 ? -20.320 -4.413 -0.937 1.00 83.19 82 PHE A O 1
ATOM 636 N N . SER A 1 83 ? -20.455 -5.445 -2.920 1.00 84.25 83 SER A N 1
ATOM 637 C CA . SER A 1 83 ? -21.638 -6.228 -2.520 1.00 84.25 83 SER A CA 1
ATOM 638 C C . SER A 1 83 ? -21.339 -7.209 -1.382 1.00 84.25 83 SER A C 1
ATOM 640 O O . SER A 1 83 ? -22.224 -7.529 -0.592 1.00 84.25 83 SER A O 1
ATOM 642 N N . HIS A 1 84 ? -20.082 -7.640 -1.251 1.00 87.88 84 HIS A N 1
ATOM 643 C CA . HIS A 1 84 ? -19.608 -8.454 -0.132 1.00 87.88 84 HIS A CA 1
ATOM 644 C C . HIS A 1 84 ? -19.145 -7.621 1.074 1.00 87.88 84 HIS A C 1
ATOM 646 O O . HIS A 1 84 ? -18.645 -8.184 2.046 1.00 87.88 84 HIS A O 1
ATOM 652 N N . GLY A 1 85 ? -19.355 -6.300 1.061 1.00 88.94 85 GLY A N 1
ATOM 653 C CA . GLY A 1 85 ? -18.988 -5.413 2.162 1.00 88.94 85 GLY A CA 1
ATOM 654 C C . GLY A 1 85 ? -17.478 -5.248 2.319 1.00 88.94 85 GLY A C 1
ATOM 655 O O . GLY A 1 85 ? -17.007 -5.155 3.453 1.00 88.94 85 GLY A O 1
ATOM 656 N N . THR A 1 86 ? -16.729 -5.237 1.208 1.00 92.12 86 THR A N 1
ATOM 657 C CA . THR A 1 86 ? -15.281 -5.009 1.216 1.00 92.12 86 THR A CA 1
ATOM 658 C C . THR A 1 86 ? -14.815 -3.957 0.213 1.00 92.12 86 THR A C 1
ATOM 660 O O . THR A 1 86 ? -15.434 -3.742 -0.831 1.00 92.12 86 THR A O 1
ATOM 663 N N . ALA A 1 87 ? -13.712 -3.290 0.554 1.00 91.38 87 ALA A N 1
ATOM 664 C CA . ALA A 1 87 ? -13.052 -2.283 -0.261 1.00 91.38 87 ALA A CA 1
ATOM 665 C C . ALA A 1 87 ? -11.549 -2.231 0.035 1.00 91.38 87 ALA A C 1
ATOM 667 O O . ALA A 1 87 ? -11.110 -2.592 1.131 1.00 91.38 87 ALA A O 1
ATOM 668 N N . THR A 1 88 ? -10.780 -1.716 -0.927 1.00 93.25 88 THR A N 1
ATOM 669 C CA . THR A 1 88 ? -9.341 -1.480 -0.773 1.00 93.25 88 THR A CA 1
ATOM 670 C C . THR A 1 88 ? -9.017 0.004 -0.878 1.00 93.25 88 THR A C 1
ATOM 672 O O . THR A 1 88 ? -9.220 0.621 -1.931 1.00 93.25 88 THR A O 1
ATOM 675 N N . PHE A 1 89 ? -8.456 0.564 0.189 1.00 94.12 89 PHE A N 1
ATOM 676 C CA . PHE A 1 89 ? -8.046 1.965 0.257 1.00 94.12 89 PHE A CA 1
ATOM 677 C C . PHE A 1 89 ? -6.536 2.096 0.109 1.00 94.12 89 PHE A C 1
ATOM 679 O O . PHE A 1 89 ? -5.780 1.276 0.628 1.00 94.12 89 PHE A O 1
ATOM 686 N N . MET A 1 90 ? -6.106 3.132 -0.609 1.00 94.44 90 MET A N 1
ATOM 687 C CA . MET A 1 90 ? -4.699 3.459 -0.794 1.00 94.44 90 MET A CA 1
ATOM 688 C C . MET A 1 90 ? -4.353 4.694 0.038 1.00 94.44 90 MET A C 1
ATOM 690 O O . MET A 1 90 ? -4.714 5.812 -0.325 1.00 94.44 90 MET A O 1
ATOM 694 N N . ILE A 1 91 ? -3.654 4.482 1.149 1.00 96.50 91 ILE A N 1
ATOM 695 C CA . ILE A 1 91 ? -3.170 5.551 2.031 1.00 96.50 91 ILE A CA 1
ATOM 696 C C . ILE A 1 91 ? -1.834 6.108 1.529 1.00 96.50 91 ILE A C 1
ATOM 698 O O . ILE A 1 91 ? -1.187 5.525 0.652 1.00 96.50 91 ILE A O 1
ATOM 702 N N . LEU A 1 92 ? -1.384 7.219 2.120 1.00 95.94 92 LEU A N 1
ATOM 703 C CA . LEU A 1 92 ? -0.122 7.899 1.793 1.00 95.94 92 LEU A CA 1
ATOM 704 C C . LEU A 1 92 ? -0.087 8.511 0.384 1.00 95.94 92 LEU A C 1
ATOM 706 O O . LEU A 1 92 ? 0.992 8.833 -0.133 1.00 95.94 92 LEU A O 1
ATOM 710 N N . GLY A 1 93 ? -1.268 8.747 -0.189 1.00 92.50 93 GLY A N 1
ATOM 711 C CA . GLY A 1 93 ? -1.462 9.386 -1.483 1.00 92.50 93 GLY A CA 1
ATOM 712 C C . GLY A 1 93 ? -1.394 8.438 -2.684 1.00 92.50 93 GLY A C 1
ATOM 713 O O . GLY A 1 93 ? -1.354 7.220 -2.576 1.00 92.50 93 GLY A O 1
ATOM 714 N N . GLU A 1 94 ? -1.369 9.041 -3.869 1.00 91.00 94 GLU A N 1
ATOM 715 C CA . GLU A 1 94 ? -1.468 8.372 -5.179 1.00 91.00 94 GLU A CA 1
ATOM 716 C C . GLU A 1 94 ? -0.172 8.446 -6.010 1.00 91.00 94 GLU A C 1
ATOM 718 O O . GLU A 1 94 ? -0.146 8.106 -7.195 1.00 91.00 94 GLU A O 1
ATOM 723 N N . ILE A 1 95 ? 0.915 8.942 -5.410 1.00 93.19 95 ILE A N 1
ATOM 724 C CA . ILE A 1 95 ? 2.214 9.116 -6.065 1.00 93.19 95 ILE A CA 1
ATOM 725 C C . ILE A 1 95 ? 3.239 8.245 -5.355 1.00 93.19 95 ILE A C 1
ATOM 727 O O . ILE A 1 95 ? 3.555 8.470 -4.193 1.00 93.19 95 ILE A O 1
ATOM 731 N N . CYS A 1 96 ? 3.790 7.284 -6.083 1.00 95.12 96 CYS A N 1
ATOM 732 C CA . CYS A 1 96 ? 4.760 6.321 -5.595 1.00 95.12 96 CYS A CA 1
ATOM 733 C C . CYS A 1 96 ? 6.201 6.769 -5.871 1.00 95.12 96 CYS A C 1
ATOM 735 O O . CYS A 1 96 ? 6.520 7.278 -6.953 1.00 95.12 96 CYS A O 1
ATOM 737 N N . THR A 1 97 ? 7.110 6.518 -4.923 1.00 96.19 97 THR A N 1
ATOM 738 C CA . THR A 1 97 ? 8.551 6.761 -5.121 1.00 96.19 97 THR A CA 1
ATOM 739 C C . THR A 1 97 ? 9.186 5.771 -6.100 1.00 96.19 97 THR A C 1
ATOM 741 O O . THR A 1 97 ? 10.293 6.006 -6.588 1.00 96.19 97 THR A O 1
ATOM 744 N N . ARG A 1 98 ? 8.480 4.689 -6.455 1.00 95.19 98 ARG A N 1
ATOM 745 C CA . ARG A 1 98 ? 8.969 3.607 -7.319 1.00 95.19 98 ARG A CA 1
ATOM 746 C C . ARG A 1 98 ? 8.236 3.515 -8.653 1.00 95.19 98 ARG A C 1
ATOM 748 O O . ARG A 1 98 ? 7.287 4.241 -8.940 1.00 95.19 98 ARG A O 1
ATOM 755 N N . ARG A 1 99 ? 8.762 2.652 -9.527 1.00 94.75 99 ARG A N 1
ATOM 756 C CA . ARG A 1 99 ? 8.418 2.573 -10.955 1.00 94.75 99 ARG A CA 1
ATOM 757 C C . ARG A 1 99 ? 8.218 1.124 -11.425 1.00 94.75 99 ARG A C 1
ATOM 759 O O . ARG A 1 99 ? 8.781 0.729 -12.440 1.00 94.75 99 ARG A O 1
ATOM 766 N N . CYS A 1 100 ? 7.452 0.318 -10.686 1.00 94.88 100 CYS A N 1
ATOM 767 C CA . CYS A 1 100 ? 7.099 -1.043 -11.119 1.00 94.88 100 CYS A CA 1
ATOM 768 C C . CYS A 1 100 ? 6.339 -0.983 -12.464 1.00 94.88 100 CYS A C 1
ATOM 770 O O . CYS A 1 100 ? 5.311 -0.296 -12.510 1.00 94.88 100 CYS A O 1
ATOM 772 N N . PRO A 1 101 ? 6.809 -1.643 -13.546 1.00 93.25 101 PRO A N 1
ATOM 773 C CA . PRO A 1 101 ? 6.230 -1.484 -14.886 1.00 93.25 101 PRO A CA 1
ATOM 774 C C . PRO A 1 101 ? 4.799 -1.986 -15.043 1.00 93.25 101 PRO A C 1
ATOM 776 O O . PRO A 1 101 ? 4.077 -1.482 -15.894 1.00 93.25 101 PRO A O 1
ATOM 779 N N . PHE A 1 102 ? 4.389 -2.963 -14.234 1.00 92.38 102 PHE A N 1
ATOM 780 C CA . PHE A 1 102 ? 3.030 -3.510 -14.263 1.00 92.38 102 PHE A CA 1
ATOM 781 C C . PHE A 1 102 ? 2.019 -2.658 -13.480 1.00 92.38 102 PHE A C 1
ATOM 783 O O . PHE A 1 102 ? 0.816 -2.855 -13.609 1.00 92.38 102 PHE A O 1
ATOM 790 N N . CYS A 1 103 ? 2.495 -1.750 -12.626 1.00 92.00 103 CYS A N 1
ATOM 791 C CA . CYS A 1 103 ? 1.655 -0.998 -11.702 1.00 92.00 103 CYS A CA 1
ATOM 792 C C . CYS A 1 103 ? 1.165 0.295 -12.364 1.00 92.00 103 CYS A C 1
ATOM 794 O O . CYS A 1 103 ? 1.980 1.058 -12.889 1.00 92.00 103 CYS A O 1
ATOM 796 N N . ASP A 1 104 ? -0.132 0.589 -12.277 1.00 88.50 104 ASP A N 1
ATOM 797 C CA . ASP A 1 104 ? -0.721 1.780 -12.910 1.00 88.50 104 ASP A CA 1
ATOM 798 C C . ASP A 1 104 ? -0.592 3.067 -12.071 1.00 88.50 104 ASP A C 1
ATOM 800 O O . ASP A 1 104 ? -0.718 4.179 -12.587 1.00 88.50 104 ASP A O 1
ATOM 804 N N . VAL A 1 105 ? -0.256 2.937 -10.781 1.00 89.62 105 VAL A N 1
ATOM 805 C CA . VAL A 1 105 ? -0.096 4.077 -9.865 1.00 89.62 105 VAL A CA 1
ATOM 806 C C . VAL A 1 105 ? 0.997 5.029 -10.357 1.00 89.62 105 VAL A C 1
ATOM 808 O O . VAL A 1 105 ? 2.058 4.596 -10.822 1.00 89.62 105 VAL A O 1
ATOM 811 N N . ALA A 1 106 ? 0.760 6.336 -10.248 1.00 91.94 106 ALA A N 1
ATOM 812 C CA . ALA A 1 106 ? 1.691 7.341 -10.739 1.00 91.94 106 ALA A CA 1
ATOM 813 C C . ALA A 1 106 ? 3.028 7.308 -9.986 1.00 91.94 106 ALA A C 1
ATOM 815 O O . ALA A 1 106 ? 3.085 7.072 -8.784 1.00 91.94 106 ALA A O 1
ATOM 816 N N . HIS A 1 107 ? 4.115 7.613 -10.690 1.00 93.75 107 HIS A N 1
ATOM 817 C CA . HIS A 1 107 ? 5.409 7.893 -10.079 1.00 93.75 107 HIS A CA 1
ATOM 818 C C . HIS A 1 107 ? 5.649 9.400 -9.961 1.00 93.75 107 HIS A C 1
ATOM 820 O O . HIS A 1 107 ? 5.268 10.168 -10.848 1.00 93.75 107 HIS A O 1
ATOM 826 N N . GLY A 1 108 ? 6.347 9.823 -8.909 1.00 93.81 108 GLY A N 1
ATOM 827 C CA . GLY A 1 108 ? 6.777 11.207 -8.736 1.00 93.81 108 GLY A CA 1
ATOM 828 C C . GLY A 1 108 ? 7.300 11.477 -7.331 1.00 93.81 108 GLY A C 1
ATOM 829 O O . GLY A 1 108 ? 7.648 10.554 -6.598 1.00 93.81 108 GLY A O 1
ATOM 830 N N . LYS A 1 109 ? 7.346 12.760 -6.956 1.00 94.50 109 LYS A N 1
ATOM 831 C CA . LYS A 1 109 ? 7.602 13.180 -5.575 1.00 94.50 109 LYS A CA 1
ATOM 832 C C . LYS A 1 109 ? 6.265 13.223 -4.820 1.00 94.50 109 LYS A C 1
ATOM 834 O O . LYS A 1 109 ? 5.427 14.046 -5.201 1.00 94.50 109 LYS A O 1
ATOM 839 N N . PRO A 1 110 ? 6.053 12.377 -3.797 1.00 94.62 110 PRO A N 1
ATOM 840 C CA . PRO A 1 110 ? 4.821 12.397 -3.017 1.00 94.62 110 PRO A CA 1
ATOM 841 C C . PRO A 1 110 ? 4.655 13.712 -2.245 1.00 94.62 110 PRO A C 1
ATOM 843 O O . PRO A 1 110 ? 5.628 14.422 -1.967 1.00 94.62 110 PRO A O 1
ATOM 846 N N . LEU A 1 111 ? 3.413 14.025 -1.876 1.00 93.25 111 LEU A N 1
ATOM 847 C CA . LEU A 1 111 ? 3.129 15.052 -0.876 1.00 93.25 111 LEU A CA 1
ATOM 848 C C . LEU A 1 111 ? 3.420 14.508 0.538 1.00 93.25 111 LEU A C 1
ATOM 850 O O . LEU A 1 111 ? 3.477 13.288 0.739 1.00 93.25 111 LEU A O 1
ATOM 854 N N . PRO A 1 112 ? 3.606 15.389 1.537 1.00 94.75 112 PRO A N 1
ATOM 855 C CA . PRO A 1 112 ? 3.613 14.965 2.932 1.00 94.75 112 PRO A CA 1
ATOM 856 C C . PRO A 1 112 ? 2.338 14.172 3.270 1.00 94.75 112 PRO A C 1
ATOM 858 O O . PRO A 1 112 ? 1.274 14.534 2.759 1.00 94.75 112 PRO A O 1
ATOM 861 N N . PRO A 1 113 ? 2.424 13.109 4.094 1.00 94.69 113 PRO A N 1
ATOM 862 C CA . PRO A 1 113 ? 1.239 12.414 4.595 1.00 94.69 113 PRO A CA 1
ATOM 863 C C . PRO A 1 113 ? 0.258 13.393 5.251 1.00 94.69 113 PRO A C 1
ATOM 865 O O . PRO A 1 113 ? 0.678 14.292 5.982 1.00 94.69 113 PRO A O 1
ATOM 868 N N . SER A 1 114 ? -1.037 13.231 4.981 1.00 94.44 114 SER A N 1
ATOM 869 C CA . SER A 1 114 ? -2.077 14.020 5.644 1.00 94.44 114 SER A CA 1
ATOM 870 C C . SER A 1 114 ? -2.336 13.454 7.036 1.00 94.44 114 SER A C 1
ATOM 872 O O . SER A 1 114 ? -2.622 12.269 7.167 1.00 94.44 114 SER A O 1
ATOM 874 N N . LEU A 1 115 ? -2.285 14.297 8.069 1.00 94.38 115 LEU A N 1
ATOM 875 C CA . LEU A 1 115 ? -2.593 13.882 9.444 1.00 94.38 115 LEU A CA 1
ATOM 876 C C . LEU A 1 115 ? -4.077 13.532 9.640 1.00 94.38 115 LEU A C 1
ATOM 878 O O . LEU A 1 115 ? -4.416 12.838 10.592 1.00 94.38 115 LEU A O 1
ATOM 882 N N . GLU A 1 116 ? -4.949 13.993 8.743 1.00 95.62 116 GLU A N 1
ATOM 883 C CA . GLU A 1 116 ? -6.391 13.728 8.784 1.00 95.62 116 GLU A CA 1
ATOM 884 C C . GLU A 1 116 ? -6.774 12.413 8.085 1.00 95.62 116 GLU A C 1
ATOM 886 O O . GLU A 1 116 ? -7.858 11.890 8.337 1.00 95.62 116 GLU A O 1
ATOM 891 N N . GLU A 1 117 ? -5.892 11.855 7.240 1.00 95.88 117 GLU A N 1
ATOM 892 C CA . GLU A 1 117 ? -6.180 10.655 6.434 1.00 95.88 117 GLU A CA 1
ATOM 893 C C . GLU A 1 117 ? -6.645 9.453 7.283 1.00 95.88 117 GLU A C 1
ATOM 895 O O . GLU A 1 117 ? -7.632 8.834 6.890 1.00 95.88 117 GLU A O 1
ATOM 900 N N . PRO A 1 118 ? -6.051 9.138 8.457 1.00 97.56 118 PRO A N 1
ATOM 901 C CA . PRO A 1 118 ? -6.526 8.034 9.293 1.00 97.56 118 PRO A CA 1
ATOM 902 C C . PRO A 1 118 ? -7.984 8.176 9.744 1.00 97.56 118 PRO A C 1
ATOM 904 O O . PRO A 1 118 ? -8.749 7.214 9.674 1.00 97.56 118 PRO A O 1
ATOM 907 N N . GLN A 1 119 ? -8.387 9.374 10.182 1.00 96.81 119 GLN A N 1
ATOM 908 C CA . GLN A 1 119 ? -9.753 9.609 10.653 1.00 96.81 119 GLN A CA 1
ATOM 909 C C . GLN A 1 119 ? -10.739 9.639 9.480 1.00 96.81 119 GLN A C 1
ATOM 911 O O . GLN A 1 119 ? -11.775 8.988 9.546 1.00 96.81 119 GLN A O 1
ATOM 916 N N . GLN A 1 120 ? -10.385 10.306 8.375 1.00 94.94 120 GLN A N 1
ATOM 917 C CA . GLN A 1 120 ? -11.197 10.320 7.150 1.00 94.94 120 GLN A CA 1
ATOM 918 C C . GLN A 1 120 ? -11.431 8.905 6.604 1.00 94.94 120 GLN A C 1
ATOM 920 O O . GLN A 1 120 ? -12.540 8.574 6.173 1.00 94.94 120 GLN A O 1
ATOM 925 N N . LEU A 1 121 ? -10.404 8.051 6.655 1.00 95.75 121 LEU A N 1
ATOM 926 C CA . LEU A 1 121 ? -10.493 6.642 6.290 1.00 95.75 121 LEU A CA 1
ATOM 927 C C . LEU A 1 121 ? -11.470 5.884 7.192 1.00 95.75 121 LEU A C 1
ATOM 929 O O . LEU A 1 121 ? -12.368 5.212 6.684 1.00 95.75 121 LEU A O 1
ATOM 933 N N . ALA A 1 122 ? -11.333 6.024 8.511 1.00 96.62 122 ALA A N 1
ATOM 934 C CA . ALA A 1 122 ? -12.212 5.380 9.481 1.00 96.62 122 ALA A CA 1
ATOM 935 C C . ALA A 1 122 ? -13.683 5.809 9.323 1.00 96.62 122 ALA A C 1
ATOM 937 O O . ALA A 1 122 ? -14.576 4.956 9.300 1.00 96.62 122 ALA A O 1
ATOM 938 N N . ASP A 1 123 ? -13.930 7.107 9.137 1.00 94.25 123 ASP A N 1
ATOM 939 C CA . ASP A 1 123 ? -15.270 7.666 8.932 1.00 94.25 123 ASP A CA 1
ATOM 940 C C . ASP A 1 123 ? -15.889 7.149 7.627 1.00 94.25 123 ASP A C 1
ATOM 942 O O . ASP A 1 123 ? -17.052 6.741 7.600 1.00 94.25 123 ASP A O 1
ATOM 946 N N . THR A 1 124 ? -15.094 7.088 6.553 1.00 92.19 124 THR A N 1
ATOM 947 C CA . THR A 1 124 ? -15.539 6.558 5.256 1.00 92.19 124 THR A CA 1
ATOM 948 C C . THR A 1 124 ? -15.895 5.077 5.358 1.00 92.19 124 THR A C 1
ATOM 950 O O . THR A 1 124 ? -16.955 4.662 4.892 1.00 92.19 124 THR A O 1
ATOM 953 N N . ILE A 1 125 ? -15.048 4.273 6.004 1.00 93.62 125 ILE A N 1
ATOM 954 C CA . ILE A 1 125 ? -15.287 2.839 6.217 1.00 93.62 125 ILE A CA 1
ATOM 955 C C . ILE A 1 125 ? -16.572 2.607 7.020 1.00 93.62 125 ILE A C 1
ATOM 957 O O . ILE A 1 125 ? -17.386 1.761 6.637 1.00 93.62 125 ILE A O 1
ATOM 961 N N . SER A 1 126 ? -16.779 3.385 8.085 1.00 93.38 126 SER A N 1
ATOM 962 C CA . SER A 1 126 ? -17.984 3.319 8.917 1.00 93.38 126 SER A CA 1
ATOM 963 C C . SER A 1 126 ? -19.240 3.700 8.123 1.00 93.38 126 SER A C 1
ATOM 965 O O . SER A 1 126 ? -20.217 2.947 8.101 1.00 93.38 126 SER A O 1
ATOM 967 N N . ALA A 1 127 ? -19.193 4.801 7.361 1.00 90.38 127 ALA A N 1
ATOM 968 C CA . ALA A 1 127 ? -20.295 5.245 6.502 1.00 90.38 127 ALA A CA 1
ATOM 969 C C . ALA A 1 127 ? -20.650 4.228 5.401 1.00 90.38 127 ALA A C 1
ATOM 971 O O . ALA A 1 127 ? -21.807 4.124 4.985 1.00 90.38 127 ALA A O 1
ATOM 972 N N . MET A 1 128 ? -19.661 3.466 4.930 1.00 88.31 128 MET A N 1
ATOM 973 C CA . MET A 1 128 ? -19.838 2.397 3.946 1.00 88.31 128 MET A CA 1
ATOM 974 C C . MET A 1 128 ? -20.310 1.071 4.553 1.00 88.31 128 MET A C 1
ATOM 976 O O . MET A 1 128 ? -20.681 0.176 3.793 1.00 88.31 128 MET A O 1
ATOM 980 N N . GLN A 1 129 ? -20.316 0.941 5.885 1.00 91.00 129 GLN A N 1
ATOM 981 C CA . GLN A 1 129 ? -20.710 -0.272 6.612 1.00 91.00 129 GLN A CA 1
ATOM 982 C C . GLN A 1 129 ? -19.944 -1.520 6.138 1.00 91.00 129 GLN A C 1
ATOM 984 O O . GLN A 1 129 ? -20.514 -2.601 5.957 1.00 91.00 129 GLN A O 1
ATOM 989 N N . LEU A 1 130 ? -18.640 -1.362 5.891 1.00 93.00 130 LEU A N 1
ATOM 990 C CA . LEU A 1 130 ? -17.785 -2.468 5.465 1.00 93.00 130 LEU A CA 1
ATOM 991 C C . LEU A 1 130 ? -17.562 -3.452 6.616 1.00 93.00 130 LEU A C 1
ATOM 993 O O . LEU A 1 130 ? -17.483 -3.073 7.781 1.00 93.00 130 LEU A O 1
ATOM 997 N N . ARG A 1 131 ? -17.430 -4.731 6.266 1.00 94.56 131 ARG A N 1
ATOM 998 C CA . ARG A 1 131 ? -17.104 -5.816 7.207 1.00 94.56 131 ARG A CA 1
ATOM 999 C C . ARG A 1 131 ? -15.641 -6.236 7.127 1.00 94.56 131 ARG A C 1
ATOM 1001 O O . ARG A 1 131 ? -15.104 -6.769 8.091 1.00 94.56 131 ARG A O 1
ATOM 1008 N N . TYR A 1 132 ? -15.015 -5.986 5.979 1.00 97.00 132 TYR A N 1
ATOM 1009 C CA . TYR A 1 132 ? -13.627 -6.323 5.708 1.00 97.00 132 TYR A CA 1
ATOM 1010 C C . TYR A 1 132 ? -12.977 -5.199 4.913 1.00 97.00 132 TYR A C 1
ATOM 1012 O O . TYR A 1 132 ? -13.479 -4.834 3.846 1.00 97.00 132 TYR A O 1
ATOM 1020 N N . VAL A 1 133 ? -11.860 -4.663 5.385 1.00 97.06 133 VAL A N 1
ATOM 1021 C CA . VAL A 1 133 ? -11.135 -3.605 4.682 1.00 97.06 133 VAL A CA 1
ATOM 1022 C C . VAL A 1 133 ? -9.705 -4.024 4.395 1.00 97.06 133 VAL A C 1
ATOM 1024 O O . VAL A 1 133 ? -9.018 -4.552 5.262 1.00 97.06 133 VAL A O 1
ATOM 1027 N N . VAL A 1 134 ? -9.252 -3.745 3.174 1.00 97.88 134 VAL A N 1
ATOM 1028 C CA . VAL A 1 134 ? -7.839 -3.841 2.811 1.00 97.88 134 VAL A CA 1
ATOM 1029 C C . VAL A 1 134 ? -7.259 -2.432 2.776 1.00 97.88 134 VAL A C 1
ATOM 1031 O O . VAL A 1 134 ? -7.789 -1.547 2.099 1.00 97.88 134 VAL A O 1
ATOM 1034 N N . ILE A 1 135 ? -6.153 -2.216 3.474 1.00 97.38 135 ILE A N 1
ATOM 1035 C CA . ILE A 1 135 ? -5.402 -0.963 3.447 1.00 97.38 135 ILE A CA 1
ATOM 1036 C C . ILE A 1 135 ? -4.065 -1.238 2.773 1.00 97.38 135 ILE A C 1
ATOM 1038 O O . ILE A 1 135 ? -3.304 -2.099 3.200 1.00 97.38 135 ILE A O 1
ATOM 1042 N N . THR A 1 136 ? -3.760 -0.494 1.722 1.00 97.62 136 THR A N 1
ATOM 1043 C CA . THR A 1 136 ? -2.473 -0.560 1.023 1.00 97.62 136 THR A CA 1
ATOM 1044 C C . THR A 1 136 ? -1.890 0.833 0.900 1.00 97.62 136 THR A C 1
ATOM 1046 O O . THR A 1 136 ? -2.589 1.822 1.100 1.00 97.62 136 THR A O 1
ATOM 1049 N N . SER A 1 137 ? -0.622 0.948 0.526 1.00 97.25 137 SER A N 1
ATOM 1050 C CA . SER A 1 137 ? -0.021 2.246 0.230 1.00 97.25 137 SER A CA 1
ATOM 1051 C C . SER A 1 137 ? 0.800 2.222 -1.046 1.00 97.25 137 SER A C 1
ATOM 1053 O O . SER A 1 137 ? 1.154 1.171 -1.581 1.00 97.25 137 SER A O 1
ATOM 1055 N N . VAL A 1 138 ? 1.155 3.414 -1.508 1.00 95.88 138 VAL A N 1
ATOM 1056 C CA . VAL A 1 138 ? 2.322 3.593 -2.370 1.00 95.88 138 VAL A CA 1
ATOM 1057 C C . VAL A 1 138 ? 3.621 3.331 -1.603 1.00 95.88 138 VAL A C 1
ATOM 1059 O O . VAL A 1 138 ? 3.654 3.425 -0.373 1.00 95.88 138 VAL A O 1
ATOM 1062 N N . ASP A 1 139 ? 4.718 3.068 -2.317 1.00 97.69 139 ASP A N 1
ATOM 1063 C CA . ASP A 1 139 ? 6.047 3.103 -1.705 1.00 97.69 139 ASP A CA 1
ATOM 1064 C C . ASP A 1 139 ? 6.405 4.547 -1.317 1.00 97.69 139 ASP A C 1
ATOM 1066 O O . ASP A 1 139 ? 6.292 5.475 -2.131 1.00 97.69 139 ASP A O 1
ATOM 1070 N N . ARG A 1 140 ? 6.867 4.718 -0.073 1.00 97.56 140 ARG A N 1
ATOM 1071 C CA . ARG A 1 140 ? 7.280 5.994 0.530 1.00 97.56 140 ARG A CA 1
ATOM 1072 C C . ARG A 1 140 ? 8.730 5.953 0.988 1.00 97.56 140 ARG A C 1
ATOM 1074 O O . ARG A 1 140 ? 9.045 6.154 2.159 1.00 97.56 140 ARG A O 1
ATOM 1081 N N . ASP A 1 141 ? 9.637 5.712 0.041 1.00 97.06 141 ASP A N 1
ATOM 1082 C CA . ASP A 1 141 ? 11.084 5.680 0.317 1.00 97.06 141 ASP A CA 1
ATOM 1083 C C . ASP A 1 141 ? 11.627 7.021 0.869 1.00 97.06 141 ASP A C 1
ATOM 1085 O O . ASP A 1 141 ? 12.742 7.079 1.392 1.00 97.06 141 ASP A O 1
ATOM 1089 N N . ASP A 1 142 ? 10.853 8.104 0.737 1.00 96.88 142 ASP A N 1
ATOM 1090 C CA . ASP A 1 142 ? 11.136 9.431 1.283 1.00 96.88 142 ASP A CA 1
ATOM 1091 C C . ASP A 1 142 ? 10.927 9.534 2.806 1.00 96.88 142 ASP A C 1
ATOM 1093 O O . ASP A 1 142 ? 11.504 10.420 3.437 1.00 96.88 142 ASP A O 1
ATOM 1097 N N . LEU A 1 143 ? 10.151 8.630 3.413 1.00 97.62 143 LEU A N 1
ATOM 1098 C CA . LEU A 1 143 ? 9.900 8.597 4.857 1.00 97.62 143 LEU A CA 1
ATOM 1099 C C . LEU A 1 143 ? 10.924 7.710 5.576 1.00 97.62 143 LEU A C 1
ATOM 1101 O O . LEU A 1 143 ? 11.474 6.775 4.999 1.00 97.62 143 LEU A O 1
ATOM 1105 N N . ARG A 1 144 ? 11.218 7.989 6.853 1.00 96.75 144 ARG A N 1
ATOM 1106 C CA . ARG A 1 144 ? 12.218 7.224 7.636 1.00 96.75 144 ARG A CA 1
ATOM 1107 C C . ARG A 1 144 ? 11.745 5.823 8.021 1.00 96.75 144 ARG A C 1
ATOM 1109 O O . ARG A 1 144 ? 12.569 4.930 8.147 1.00 96.75 144 ARG A O 1
ATOM 1116 N N . ASP A 1 145 ? 10.443 5.642 8.160 1.00 97.56 145 ASP A N 1
ATOM 1117 C CA . ASP A 1 145 ? 9.763 4.395 8.514 1.00 97.56 145 ASP A CA 1
ATOM 1118 C C . ASP A 1 145 ? 9.052 3.749 7.311 1.00 97.56 145 ASP A C 1
ATOM 1120 O O . ASP A 1 145 ? 8.322 2.775 7.464 1.00 97.56 145 ASP A O 1
ATOM 1124 N N . GLY A 1 146 ? 9.207 4.326 6.113 1.00 97.31 146 GLY A N 1
ATOM 1125 C CA . GLY A 1 146 ? 8.503 3.888 4.908 1.00 97.31 146 GLY A CA 1
ATOM 1126 C C . GLY A 1 146 ? 6.977 4.039 4.976 1.00 97.31 146 GLY A C 1
ATOM 1127 O O . GLY A 1 146 ? 6.289 3.445 4.152 1.00 97.31 146 GLY A O 1
ATOM 1128 N N . GLY A 1 147 ? 6.449 4.817 5.931 1.00 97.94 147 GLY A N 1
ATOM 1129 C CA . GLY A 1 147 ? 5.014 5.012 6.145 1.00 97.94 147 GLY A CA 1
ATOM 1130 C C . GLY A 1 147 ? 4.365 4.055 7.149 1.00 97.94 147 GLY A C 1
ATOM 1131 O O . GLY A 1 147 ? 3.151 4.120 7.332 1.00 97.94 147 GLY A O 1
ATOM 1132 N N . ALA A 1 148 ? 5.134 3.189 7.816 1.00 98.44 148 ALA A N 1
ATOM 1133 C CA . ALA A 1 148 ? 4.611 2.213 8.774 1.00 98.44 148 ALA A CA 1
ATOM 1134 C C . ALA A 1 148 ? 3.798 2.842 9.920 1.00 98.44 148 ALA A C 1
ATOM 1136 O O . ALA A 1 148 ? 2.750 2.312 10.287 1.00 98.44 148 ALA A O 1
ATOM 1137 N N . GLN A 1 149 ? 4.215 4.002 10.444 1.00 98.44 149 GLN A N 1
ATOM 1138 C CA . GLN A 1 149 ? 3.464 4.700 11.494 1.00 98.44 149 GLN A CA 1
ATOM 1139 C C . GLN A 1 149 ? 2.075 5.129 11.018 1.00 98.44 149 GLN A C 1
ATOM 1141 O O . GLN A 1 149 ? 1.123 5.158 11.798 1.00 98.44 149 GLN A O 1
ATOM 1146 N N . HIS A 1 150 ? 1.954 5.445 9.730 1.00 98.50 150 HIS A N 1
ATOM 1147 C CA . HIS A 1 150 ? 0.696 5.861 9.131 1.00 98.50 150 HIS A CA 1
ATOM 1148 C C . HIS A 1 150 ? -0.276 4.693 8.963 1.00 98.50 150 HIS A C 1
ATOM 1150 O O . HIS A 1 150 ? -1.471 4.861 9.193 1.00 98.50 150 HIS A O 1
ATOM 1156 N N . PHE A 1 151 ? 0.234 3.497 8.641 1.00 98.69 151 PHE A N 1
ATOM 1157 C CA . PHE A 1 151 ? -0.561 2.265 8.678 1.00 98.69 151 PHE A CA 1
ATOM 1158 C C . PHE A 1 151 ? -1.142 2.024 10.074 1.00 98.69 151 PHE A C 1
ATOM 1160 O O . PHE A 1 151 ? -2.350 1.851 10.192 1.00 98.69 151 PHE A O 1
ATOM 1167 N N . VAL A 1 152 ? -0.311 2.077 11.122 1.00 98.62 152 VAL A N 1
ATOM 1168 C CA . VAL A 1 152 ? -0.759 1.902 12.519 1.00 98.62 152 VAL A CA 1
ATOM 1169 C C . VAL A 1 152 ? -1.834 2.923 12.887 1.00 98.62 152 VAL A C 1
ATOM 1171 O O . VAL A 1 152 ? -2.897 2.542 13.366 1.00 98.62 152 VAL A O 1
ATOM 1174 N N . ALA A 1 153 ? -1.612 4.203 12.573 1.00 98.62 153 ALA A N 1
ATOM 1175 C CA . ALA A 1 153 ? -2.593 5.254 12.839 1.00 98.62 153 ALA A CA 1
ATOM 1176 C C . ALA A 1 153 ? -3.944 4.989 12.146 1.00 98.62 153 ALA A C 1
ATOM 1178 O O . ALA A 1 153 ? -4.998 5.216 12.739 1.00 98.62 153 ALA A O 1
ATOM 1179 N N . CYS A 1 154 ? -3.922 4.485 10.906 1.00 98.50 154 CYS A N 1
ATOM 1180 C CA . CYS A 1 154 ? -5.131 4.093 10.183 1.00 98.50 154 CYS A CA 1
ATOM 1181 C C . CYS A 1 154 ? -5.831 2.898 10.839 1.00 98.50 154 CYS A C 1
ATOM 1183 O O . CYS A 1 154 ? -7.041 2.949 11.043 1.00 98.50 154 CYS A O 1
ATOM 1185 N N . ILE A 1 155 ? -5.089 1.844 11.195 1.00 98.62 155 ILE A N 1
ATOM 1186 C CA . ILE A 1 155 ? -5.637 0.651 11.859 1.00 98.62 155 ILE A CA 1
ATOM 1187 C C . ILE A 1 155 ? -6.330 1.043 13.169 1.00 98.62 155 ILE A C 1
ATOM 1189 O O . ILE A 1 155 ? -7.474 0.649 13.400 1.00 98.62 155 ILE A O 1
ATOM 1193 N N . ASP A 1 156 ? -5.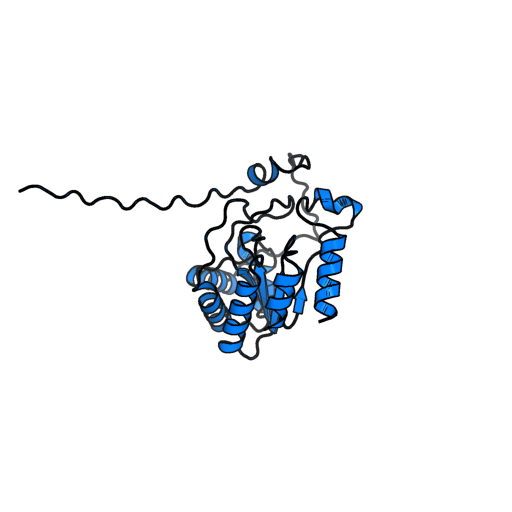680 1.866 13.993 1.00 98.62 156 ASP A N 1
ATOM 1194 C CA . ASP A 1 156 ? -6.223 2.311 15.278 1.00 98.62 156 ASP A CA 1
ATOM 1195 C C . ASP A 1 156 ? -7.495 3.150 15.108 1.00 98.62 156 ASP A C 1
ATOM 1197 O O . ASP A 1 156 ? -8.493 2.922 15.799 1.00 98.62 156 ASP A O 1
ATOM 1201 N N . ALA A 1 157 ? -7.496 4.092 14.158 1.00 98.44 157 ALA A N 1
ATOM 1202 C CA . ALA A 1 157 ? -8.671 4.906 13.856 1.00 98.44 157 ALA A CA 1
ATOM 1203 C C . ALA A 1 157 ? -9.851 4.040 13.381 1.00 98.44 157 ALA A C 1
ATOM 1205 O O . ALA A 1 157 ? -10.981 4.220 13.841 1.00 98.44 157 ALA A O 1
ATOM 1206 N N . ILE A 1 158 ? -9.585 3.058 12.513 1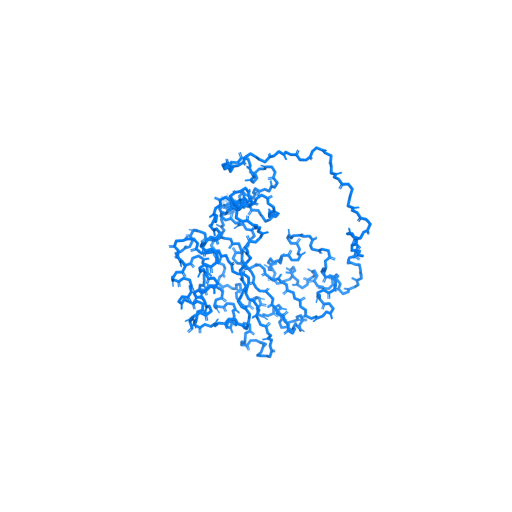.00 98.31 158 ILE A N 1
ATOM 1207 C CA . ILE A 1 158 ? -10.598 2.135 11.990 1.00 98.31 158 ILE A CA 1
ATOM 1208 C C . ILE A 1 158 ? -11.172 1.266 13.103 1.00 98.31 158 ILE A C 1
ATOM 1210 O O . ILE A 1 158 ? -12.393 1.195 13.232 1.00 98.31 158 ILE A O 1
ATOM 1214 N N . ARG A 1 159 ? -10.327 0.649 13.939 1.00 98.12 159 ARG A N 1
ATOM 1215 C CA . ARG A 1 159 ? -10.780 -0.171 15.075 1.00 98.12 159 ARG A CA 1
ATOM 1216 C C . ARG A 1 159 ? -11.604 0.641 16.067 1.00 98.12 159 ARG A C 1
ATOM 1218 O O . ARG A 1 159 ? -12.595 0.142 16.589 1.00 98.12 159 ARG A O 1
ATOM 1225 N N . LYS A 1 160 ? -11.242 1.906 16.299 1.00 98.12 160 LYS A N 1
ATOM 1226 C CA . LYS A 1 160 ? -12.013 2.806 17.165 1.00 98.12 160 LYS A CA 1
ATOM 1227 C C . LYS A 1 160 ? -13.400 3.118 16.592 1.00 98.12 160 LYS A C 1
ATOM 1229 O O . LYS A 1 160 ? -14.370 3.132 17.345 1.00 98.12 160 LYS A O 1
ATOM 1234 N N . ALA A 1 161 ? -13.496 3.386 15.290 1.00 97.31 161 ALA A N 1
ATOM 1235 C CA . ALA A 1 161 ? -14.758 3.747 14.641 1.00 97.31 161 ALA A CA 1
ATOM 1236 C C . ALA A 1 161 ? -15.654 2.533 14.342 1.00 97.31 161 ALA A C 1
ATOM 1238 O O . ALA A 1 161 ? -16.877 2.641 14.396 1.00 97.31 161 ALA A O 1
ATOM 1239 N N . THR A 1 162 ? -15.053 1.385 14.017 1.00 96.81 162 THR A N 1
ATOM 1240 C CA . THR A 1 162 ? -15.748 0.159 13.596 1.00 96.81 162 THR A CA 1
ATOM 1241 C C . THR A 1 162 ? -15.108 -1.076 14.257 1.00 96.81 162 THR A C 1
ATOM 1243 O O . THR A 1 162 ? -14.392 -1.823 13.597 1.00 96.81 162 THR A O 1
ATOM 1246 N N . PRO A 1 163 ? -15.363 -1.343 15.554 1.00 95.38 163 PRO A N 1
ATOM 1247 C CA . PRO A 1 163 ? -14.620 -2.356 16.321 1.00 95.38 163 PRO A CA 1
ATOM 1248 C C . PRO A 1 163 ? -14.715 -3.801 15.814 1.00 95.38 163 PRO A C 1
ATOM 1250 O O . PRO A 1 163 ? -13.849 -4.611 16.122 1.00 95.38 163 PRO A O 1
ATOM 1253 N N . ALA A 1 164 ? -15.766 -4.140 15.062 1.00 95.50 164 ALA A N 1
ATOM 1254 C CA . ALA A 1 164 ? -16.002 -5.492 14.551 1.00 95.50 164 ALA A CA 1
ATOM 1255 C C . ALA A 1 164 ? -15.421 -5.742 13.145 1.00 95.50 164 ALA A C 1
ATOM 1257 O O . ALA A 1 164 ? -15.609 -6.830 12.600 1.00 95.50 164 ALA A O 1
ATOM 1258 N N . ILE A 1 165 ? -14.787 -4.743 12.521 1.00 96.88 165 ILE A N 1
ATOM 1259 C CA . ILE A 1 165 ? -14.252 -4.881 11.164 1.00 96.88 165 ILE A CA 1
ATOM 1260 C C . ILE A 1 165 ? -12.961 -5.700 11.162 1.00 96.88 165 ILE A C 1
ATOM 1262 O O . ILE A 1 165 ? -12.119 -5.540 12.043 1.00 96.88 165 ILE A O 1
ATOM 1266 N N . GLN A 1 166 ? -12.789 -6.537 10.141 1.00 98.31 166 GLN A N 1
ATOM 1267 C CA . GLN A 1 166 ? -11.508 -7.179 9.861 1.00 98.31 166 GLN A CA 1
ATOM 1268 C C . GLN A 1 166 ? -10.652 -6.296 8.950 1.00 98.31 166 GLN A C 1
ATOM 1270 O O . GLN A 1 166 ? -11.147 -5.734 7.968 1.00 98.31 166 GLN A O 1
ATOM 1275 N N . ILE A 1 167 ? -9.368 -6.188 9.270 1.00 98.69 167 ILE A N 1
ATOM 1276 C CA . ILE A 1 167 ? -8.405 -5.317 8.606 1.00 98.69 167 ILE A CA 1
ATOM 1277 C C . ILE A 1 167 ? -7.270 -6.159 8.027 1.00 98.69 167 ILE A C 1
ATOM 1279 O O . ILE A 1 167 ? -6.500 -6.783 8.756 1.00 98.69 167 ILE A O 1
ATOM 1283 N N . GLU A 1 168 ? -7.120 -6.113 6.709 1.00 98.69 168 GLU A N 1
ATOM 1284 C CA . GLU A 1 168 ? -5.933 -6.583 6.000 1.00 98.69 168 GLU A CA 1
ATOM 1285 C C . GLU A 1 168 ? -5.034 -5.398 5.655 1.00 98.69 168 GLU A C 1
ATOM 1287 O O . GLU A 1 168 ? -5.512 -4.368 5.171 1.00 98.69 168 GLU A O 1
ATOM 1292 N N . THR A 1 169 ? -3.723 -5.545 5.835 1.00 98.56 169 THR A N 1
ATOM 1293 C CA . THR A 1 169 ? -2.758 -4.629 5.221 1.00 98.56 169 THR A CA 1
ATOM 1294 C C . THR A 1 169 ? -2.041 -5.297 4.067 1.00 98.56 169 THR A C 1
ATOM 1296 O O . THR A 1 169 ? -1.512 -6.391 4.212 1.00 98.56 169 THR A O 1
ATOM 1299 N N . LEU A 1 170 ? -1.966 -4.607 2.931 1.00 98.56 170 LEU A N 1
ATOM 1300 C CA . LEU A 1 170 ? -1.058 -4.929 1.836 1.00 98.56 170 LEU A CA 1
ATOM 1301 C C . LEU A 1 170 ? 0.095 -3.924 1.870 1.00 98.56 170 LEU A C 1
ATOM 1303 O O . LEU A 1 170 ? -0.034 -2.779 1.434 1.00 98.56 170 LEU A O 1
ATOM 1307 N N . VAL A 1 171 ? 1.216 -4.331 2.457 1.00 98.50 171 VAL A N 1
ATOM 1308 C CA . VAL A 1 171 ? 2.328 -3.420 2.749 1.00 98.50 171 VAL A CA 1
ATOM 1309 C C . VAL A 1 171 ? 3.366 -3.363 1.620 1.00 98.50 171 VAL A C 1
ATOM 1311 O O . VAL A 1 171 ? 3.569 -4.352 0.904 1.00 98.50 171 VAL A O 1
ATOM 1314 N N . PRO A 1 172 ? 4.090 -2.235 1.465 1.00 98.00 172 PRO A N 1
ATOM 1315 C CA . PRO A 1 172 ? 5.309 -2.199 0.660 1.00 98.00 172 PRO A CA 1
ATOM 1316 C C . PRO A 1 172 ? 6.414 -3.065 1.289 1.00 98.00 172 PRO A C 1
ATOM 1318 O O . PRO A 1 172 ? 6.259 -3.631 2.367 1.00 98.00 172 PRO A O 1
ATOM 1321 N N . ASP A 1 173 ? 7.562 -3.169 0.616 1.00 97.81 173 ASP A N 1
ATOM 1322 C CA . ASP A 1 173 ? 8.700 -3.941 1.142 1.00 97.81 173 ASP A CA 1
ATOM 1323 C C . ASP A 1 173 ? 9.535 -3.191 2.194 1.00 97.81 173 ASP A C 1
ATOM 1325 O O . ASP A 1 173 ? 10.460 -3.767 2.749 1.00 97.81 173 ASP A O 1
ATOM 1329 N N . PHE A 1 174 ? 9.245 -1.907 2.439 1.00 97.88 174 PHE A N 1
ATOM 1330 C CA . PHE A 1 174 ? 9.978 -1.024 3.354 1.00 97.88 174 PHE A CA 1
ATOM 1331 C C . PHE A 1 174 ? 11.501 -0.966 3.134 1.00 97.88 174 PHE A C 1
ATOM 1333 O O . PHE A 1 174 ? 12.240 -0.777 4.093 1.00 97.88 174 PHE A O 1
ATOM 1340 N N . ARG A 1 175 ? 11.980 -1.088 1.888 1.00 94.81 175 ARG A N 1
ATOM 1341 C CA . ARG A 1 175 ? 13.409 -1.106 1.502 1.00 94.81 175 ARG A CA 1
ATOM 1342 C C . ARG A 1 175 ? 14.359 -0.328 2.425 1.00 94.81 175 ARG A C 1
ATOM 1344 O O . ARG A 1 175 ? 14.378 0.912 2.450 1.00 94.81 175 ARG A O 1
ATOM 1351 N N . GLY A 1 176 ? 15.220 -1.082 3.105 1.00 95.00 176 GLY A N 1
ATOM 1352 C CA . GLY A 1 176 ? 16.261 -0.582 4.007 1.00 95.00 176 GLY A CA 1
ATOM 1353 C C . GLY A 1 176 ? 15.741 -0.042 5.344 1.00 95.00 176 GLY A C 1
ATOM 1354 O O . GLY A 1 176 ? 16.475 0.655 6.044 1.00 95.00 176 GLY A O 1
ATOM 1355 N N . ARG A 1 177 ? 14.469 -0.283 5.667 1.00 96.75 177 ARG A N 1
ATOM 1356 C CA . ARG A 1 177 ? 13.743 0.175 6.864 1.00 96.75 177 ARG A CA 1
ATOM 1357 C C . ARG A 1 177 ? 12.830 -0.916 7.428 1.00 96.75 177 ARG A C 1
ATOM 1359 O O . ARG A 1 177 ? 12.012 -0.632 8.297 1.00 96.75 177 ARG A O 1
ATOM 1366 N N . GLU A 1 178 ? 12.974 -2.149 6.960 1.00 96.56 178 GLU A N 1
ATOM 1367 C CA . GLU A 1 178 ? 12.113 -3.293 7.249 1.00 96.56 178 GLU A CA 1
ATOM 1368 C C . GLU A 1 178 ? 11.982 -3.507 8.759 1.00 96.56 178 GLU A C 1
ATOM 1370 O O . GLU A 1 178 ? 10.877 -3.533 9.289 1.00 96.56 178 GLU A O 1
ATOM 1375 N N . SER A 1 179 ? 13.105 -3.545 9.482 1.00 96.44 179 SER A N 1
ATOM 1376 C CA . SER A 1 179 ? 13.103 -3.736 10.938 1.00 96.44 179 SER A CA 1
ATOM 1377 C C . SER A 1 179 ? 12.375 -2.617 11.690 1.00 96.44 179 SER A C 1
ATOM 1379 O O . SER A 1 179 ? 11.686 -2.883 12.673 1.00 96.44 179 SER A O 1
ATOM 1381 N N . ALA A 1 180 ? 12.518 -1.363 11.245 1.00 97.62 180 ALA A N 1
ATOM 1382 C CA . ALA A 1 180 ? 11.832 -0.229 11.861 1.00 97.62 180 ALA A CA 1
ATOM 1383 C C . ALA A 1 180 ? 10.326 -0.274 11.570 1.00 97.62 180 ALA A C 1
ATOM 1385 O O . ALA A 1 180 ? 9.522 -0.101 12.483 1.00 97.62 180 ALA A O 1
ATOM 1386 N N . ALA A 1 181 ? 9.959 -0.559 10.319 1.00 98.06 181 ALA A N 1
ATOM 1387 C CA . ALA A 1 181 ? 8.576 -0.677 9.889 1.00 98.06 181 ALA A CA 1
ATOM 1388 C C . ALA A 1 181 ? 7.846 -1.809 10.618 1.00 98.06 181 ALA A C 1
ATOM 1390 O O . ALA A 1 181 ? 6.776 -1.582 11.171 1.00 98.06 181 ALA A O 1
ATOM 1391 N N . LEU A 1 182 ? 8.447 -3.000 10.695 1.00 98.00 182 LEU A N 1
ATOM 1392 C CA . LEU A 1 182 ? 7.860 -4.145 11.390 1.00 98.00 182 LEU A CA 1
ATOM 1393 C C . LEU A 1 182 ? 7.694 -3.886 12.893 1.00 98.00 182 LEU A C 1
ATOM 1395 O O . LEU A 1 182 ? 6.637 -4.177 13.444 1.00 98.00 182 LEU A O 1
ATOM 1399 N N . LYS A 1 183 ? 8.687 -3.265 13.549 1.00 97.94 183 LYS A N 1
ATOM 1400 C CA . LYS A 1 183 ? 8.571 -2.868 14.963 1.00 97.94 183 LYS A CA 1
ATOM 1401 C C . LYS A 1 183 ? 7.378 -1.938 15.201 1.00 97.94 183 LYS A C 1
ATOM 1403 O O . LYS A 1 183 ? 6.721 -2.053 16.230 1.00 97.94 183 LYS A O 1
ATOM 1408 N N . ILE A 1 184 ? 7.133 -1.005 14.281 1.00 98.44 184 ILE A N 1
ATOM 1409 C CA . ILE A 1 184 ? 6.000 -0.079 14.359 1.00 98.44 184 ILE A CA 1
ATOM 1410 C C . ILE A 1 184 ? 4.690 -0.824 14.098 1.00 98.44 184 ILE A C 1
ATOM 1412 O O . ILE A 1 184 ? 3.787 -0.749 14.919 1.00 98.44 184 ILE A O 1
ATOM 1416 N N . LEU A 1 185 ? 4.598 -1.596 13.012 1.00 98.00 185 LEU A N 1
ATOM 1417 C CA . LEU A 1 185 ? 3.388 -2.346 12.651 1.00 98.00 185 LEU A CA 1
ATOM 1418 C C . LEU A 1 185 ? 2.948 -3.321 13.751 1.00 98.00 185 LEU A C 1
ATOM 1420 O O . LEU A 1 185 ? 1.752 -3.499 13.952 1.00 98.00 185 LEU A O 1
ATOM 1424 N N . ASN A 1 186 ? 3.888 -3.886 14.514 1.00 96.81 186 ASN A N 1
ATOM 1425 C CA . ASN A 1 186 ? 3.571 -4.775 15.632 1.00 96.81 186 ASN A CA 1
ATOM 1426 C C . ASN A 1 186 ? 2.900 -4.069 16.830 1.00 96.81 186 ASN A C 1
ATOM 1428 O O . ASN A 1 186 ? 2.409 -4.728 17.739 1.00 96.81 186 ASN A O 1
ATOM 1432 N N . GLN A 1 187 ? 2.867 -2.732 16.861 1.00 97.75 187 GLN A N 1
ATOM 1433 C CA . GLN A 1 187 ? 2.142 -1.977 17.892 1.00 97.75 187 GLN A CA 1
ATOM 1434 C C . GLN A 1 187 ? 0.622 -2.084 17.722 1.00 97.75 187 GLN A C 1
ATOM 1436 O O . GLN A 1 187 ? -0.103 -2.066 18.713 1.00 97.75 187 GLN A O 1
ATOM 1441 N N . SER A 1 188 ? 0.150 -2.200 16.478 1.00 97.06 188 SER A N 1
ATOM 1442 C CA . SER A 1 188 ? -1.257 -2.429 16.141 1.00 97.06 188 SER A CA 1
ATOM 1443 C C . SER A 1 188 ? -1.319 -3.349 14.920 1.00 97.06 188 SER A C 1
ATOM 1445 O O . SER A 1 188 ? -1.464 -2.879 13.787 1.00 97.06 188 SER A O 1
ATOM 1447 N N . PRO A 1 189 ? -1.133 -4.667 15.120 1.00 96.75 189 PRO A N 1
ATOM 1448 C CA . PRO A 1 189 ? -1.061 -5.605 14.012 1.00 96.75 189 PRO A CA 1
ATOM 1449 C C . PRO A 1 189 ? -2.421 -5.702 13.304 1.00 96.75 189 PRO A C 1
ATOM 1451 O O . PRO A 1 189 ? -3.460 -5.643 13.976 1.00 96.75 189 PRO A O 1
ATOM 1454 N N . PRO A 1 190 ? -2.445 -5.853 11.969 1.00 97.94 190 PRO A N 1
ATOM 1455 C CA . PRO A 1 190 ? -3.667 -6.148 11.224 1.00 97.94 190 PRO A CA 1
ATOM 1456 C C . PRO A 1 190 ? -4.164 -7.570 11.522 1.00 97.94 190 PRO A C 1
ATOM 1458 O O . PRO A 1 190 ? -3.425 -8.394 12.056 1.00 97.94 190 PRO A O 1
ATOM 1461 N N . ASP A 1 191 ? -5.395 -7.879 11.120 1.00 98.38 191 ASP A N 1
ATOM 1462 C CA . ASP A 1 191 ? -5.923 -9.248 11.178 1.00 98.38 191 ASP A CA 1
ATOM 1463 C C . ASP A 1 191 ? -5.300 -10.136 10.089 1.00 98.38 191 ASP A C 1
ATOM 1465 O O . ASP A 1 191 ? -5.098 -11.332 10.291 1.00 98.38 191 ASP A O 1
ATOM 1469 N N . VAL A 1 192 ? -4.952 -9.544 8.939 1.00 98.62 192 VAL A N 1
ATOM 1470 C CA . VAL A 1 192 ? -4.183 -10.194 7.868 1.00 98.62 192 VAL A CA 1
ATOM 1471 C C . VAL A 1 192 ? -3.033 -9.287 7.440 1.00 98.62 192 VAL A C 1
ATOM 1473 O O . VAL A 1 192 ? -3.237 -8.136 7.061 1.00 98.62 192 VAL A O 1
ATOM 1476 N N . PHE A 1 193 ? -1.813 -9.817 7.473 1.00 98.62 193 PHE A N 1
ATOM 1477 C CA . PHE A 1 193 ? -0.635 -9.148 6.933 1.00 98.62 193 PHE A CA 1
ATOM 1478 C C . PHE A 1 193 ? -0.300 -9.722 5.560 1.00 98.62 193 PHE A C 1
ATOM 1480 O O . PHE A 1 193 ? 0.026 -10.902 5.426 1.00 98.62 193 PHE A O 1
ATOM 1487 N N . ASN A 1 194 ? -0.368 -8.878 4.539 1.00 98.62 194 ASN A N 1
ATOM 1488 C CA . ASN A 1 194 ? -0.141 -9.238 3.152 1.00 98.62 194 ASN A CA 1
ATOM 1489 C C . ASN A 1 194 ? 1.047 -8.449 2.582 1.00 98.62 194 ASN A C 1
ATOM 1491 O O . ASN A 1 194 ? 1.200 -7.243 2.782 1.00 98.62 194 ASN A O 1
ATOM 1495 N N . HIS A 1 195 ? 1.890 -9.146 1.829 1.00 98.50 195 HIS A N 1
ATOM 1496 C CA . HIS A 1 195 ? 2.899 -8.549 0.974 1.00 98.50 195 HIS A CA 1
ATOM 1497 C C . HIS A 1 195 ? 3.032 -9.386 -0.297 1.00 98.50 195 HIS A C 1
ATOM 1499 O O . HIS A 1 195 ? 3.425 -10.554 -0.256 1.00 98.50 195 HIS A O 1
ATOM 1505 N N . ASN A 1 196 ? 2.758 -8.780 -1.447 1.00 98.31 196 ASN A N 1
ATOM 1506 C CA . ASN A 1 196 ? 2.856 -9.492 -2.712 1.00 98.31 196 ASN A CA 1
ATOM 1507 C C . ASN A 1 196 ? 4.316 -9.683 -3.133 1.00 98.31 196 ASN A C 1
ATOM 1509 O O . ASN A 1 196 ? 5.106 -8.739 -3.120 1.00 98.31 196 ASN A O 1
ATOM 1513 N N . LEU A 1 197 ? 4.656 -10.877 -3.629 1.00 98.19 197 LEU A N 1
ATOM 1514 C CA . LEU A 1 197 ? 5.881 -11.108 -4.410 1.00 98.19 197 LEU A CA 1
ATOM 1515 C C . LEU A 1 197 ? 5.708 -10.662 -5.870 1.00 98.19 197 LEU A C 1
ATOM 1517 O O . LEU A 1 197 ? 6.652 -10.176 -6.490 1.00 98.19 197 LEU A O 1
ATOM 1521 N N . GLU A 1 198 ? 4.489 -10.779 -6.399 1.00 97.69 198 GLU A N 1
ATOM 1522 C CA . GLU A 1 198 ? 4.062 -10.472 -7.776 1.00 97.69 198 GLU A CA 1
ATOM 1523 C C . GLU A 1 198 ? 4.555 -11.440 -8.857 1.00 97.69 198 GLU A C 1
ATOM 1525 O O . GLU A 1 198 ? 3.818 -11.762 -9.784 1.00 97.69 198 GLU A O 1
ATOM 1530 N N . THR A 1 199 ? 5.796 -11.921 -8.779 1.00 98.06 199 THR A N 1
ATOM 1531 C CA . THR A 1 199 ? 6.347 -12.829 -9.795 1.00 98.06 199 THR A CA 1
ATOM 1532 C C . THR A 1 199 ? 7.459 -13.717 -9.241 1.00 98.06 199 THR A C 1
ATOM 1534 O O . THR A 1 199 ? 8.007 -13.476 -8.170 1.00 98.06 199 THR A O 1
ATOM 1537 N N . VAL A 1 200 ? 7.836 -14.731 -10.019 1.00 98.19 200 VAL A N 1
ATOM 1538 C CA . VAL A 1 200 ? 8.968 -15.634 -9.763 1.00 98.19 200 VAL A CA 1
ATOM 1539 C C . VAL A 1 200 ? 10.337 -14.921 -9.815 1.00 98.19 200 VAL A C 1
ATOM 1541 O O . VAL A 1 200 ? 10.475 -13.935 -10.553 1.00 98.19 200 VAL A O 1
ATOM 1544 N N . PRO A 1 201 ? 11.387 -15.460 -9.150 1.00 98.00 201 PRO A N 1
ATOM 1545 C CA . PRO A 1 201 ? 12.712 -14.828 -9.044 1.00 98.00 201 PRO A CA 1
ATOM 1546 C C . PRO A 1 201 ? 13.320 -14.395 -10.382 1.00 98.00 201 PRO A C 1
ATOM 1548 O O . PRO A 1 201 ? 13.793 -13.268 -10.533 1.00 98.00 201 PRO A O 1
ATOM 1551 N N . ARG A 1 202 ? 13.235 -15.261 -11.403 1.00 97.50 202 ARG A N 1
ATOM 1552 C CA . ARG A 1 202 ? 13.806 -15.022 -12.740 1.00 97.50 202 ARG A CA 1
ATOM 1553 C C . ARG A 1 202 ? 13.290 -13.736 -13.404 1.00 97.50 202 ARG A C 1
ATOM 1555 O O . ARG A 1 202 ? 14.018 -13.114 -14.172 1.00 97.50 202 ARG A O 1
ATOM 1562 N N . LEU A 1 203 ? 12.043 -13.344 -13.132 1.00 96.94 203 LEU A N 1
ATOM 1563 C CA . LEU A 1 203 ? 11.389 -12.166 -13.722 1.00 96.94 203 LEU A CA 1
ATOM 1564 C C . LEU A 1 203 ? 11.321 -10.974 -12.759 1.00 96.94 203 LEU A C 1
ATOM 1566 O O . LEU A 1 203 ? 10.811 -9.909 -13.118 1.00 96.94 203 LEU A O 1
ATOM 1570 N N . TYR A 1 204 ? 11.832 -11.134 -11.539 1.00 96.50 204 TYR A N 1
ATOM 1571 C CA . TYR A 1 204 ? 11.588 -10.192 -10.459 1.00 96.50 204 TYR A CA 1
ATOM 1572 C C . TYR A 1 204 ? 12.167 -8.814 -10.745 1.00 96.50 204 TYR A C 1
ATOM 1574 O O . TYR A 1 204 ? 11.443 -7.828 -10.716 1.00 96.50 204 TYR A O 1
ATOM 1582 N N . LYS A 1 205 ? 13.440 -8.739 -11.147 1.00 94.12 205 LYS A N 1
ATOM 1583 C CA . LYS A 1 205 ? 14.091 -7.464 -11.489 1.00 94.12 205 LYS A CA 1
ATOM 1584 C C . LYS A 1 205 ? 13.397 -6.737 -12.648 1.00 94.12 205 LYS A C 1
ATOM 1586 O O . LYS A 1 205 ? 13.396 -5.511 -12.675 1.00 94.12 205 LYS A O 1
ATOM 1591 N N . GLN A 1 206 ? 12.798 -7.479 -13.585 1.00 94.62 206 GLN A N 1
ATOM 1592 C CA . GLN A 1 206 ? 12.058 -6.902 -14.713 1.00 94.62 206 GLN A CA 1
ATOM 1593 C C . GLN A 1 206 ? 10.727 -6.289 -14.265 1.00 94.62 206 GLN A C 1
ATOM 1595 O O . GLN A 1 206 ? 10.357 -5.212 -14.724 1.00 94.62 206 GLN A O 1
ATOM 1600 N N . SER A 1 207 ? 10.039 -6.948 -13.333 1.00 95.25 207 SER A N 1
ATOM 1601 C CA . SER A 1 207 ? 8.714 -6.533 -12.856 1.00 95.25 207 SER A CA 1
ATOM 1602 C C . SER A 1 207 ? 8.788 -5.532 -11.697 1.00 95.25 207 SER A C 1
ATOM 1604 O O . SER A 1 207 ? 7.956 -4.638 -11.577 1.00 95.25 207 SER A O 1
ATOM 1606 N N . ARG A 1 208 ? 9.804 -5.648 -10.841 1.00 96.25 208 ARG A N 1
ATOM 1607 C CA . ARG A 1 208 ? 9.999 -4.868 -9.613 1.00 96.25 208 ARG A CA 1
ATOM 1608 C C . ARG A 1 208 ? 11.465 -4.439 -9.476 1.00 96.25 208 ARG A C 1
ATOM 1610 O O . ARG A 1 208 ? 12.156 -4.880 -8.562 1.00 96.25 208 ARG A O 1
ATOM 1617 N N . PRO A 1 209 ? 11.968 -3.543 -10.343 1.00 93.94 209 PRO A N 1
ATOM 1618 C CA . PRO A 1 209 ? 13.386 -3.164 -10.361 1.00 93.94 209 PRO A CA 1
ATOM 1619 C C . PRO A 1 209 ? 13.883 -2.503 -9.064 1.00 93.94 209 PRO A C 1
ATOM 1621 O O . PRO A 1 209 ? 15.089 -2.391 -8.868 1.00 93.94 209 PRO A O 1
ATOM 1624 N N . GLY A 1 210 ? 12.971 -2.034 -8.205 1.00 92.62 210 GLY A N 1
ATOM 1625 C CA . GLY A 1 210 ? 13.284 -1.417 -6.916 1.00 92.62 210 GLY A CA 1
ATOM 1626 C C . GLY A 1 210 ? 13.158 -2.335 -5.698 1.00 92.62 210 GLY A C 1
ATOM 1627 O O . GLY A 1 210 ? 13.387 -1.838 -4.602 1.00 92.62 210 GLY A O 1
ATOM 1628 N N . ALA A 1 211 ? 12.792 -3.611 -5.870 1.00 95.62 211 ALA A N 1
ATOM 1629 C CA . ALA A 1 211 ? 12.556 -4.563 -4.779 1.00 95.62 211 ALA A CA 1
ATOM 1630 C C . ALA A 1 211 ? 13.477 -5.795 -4.888 1.00 95.62 211 ALA A C 1
ATOM 1632 O O . ALA A 1 211 ? 14.050 -6.061 -5.947 1.00 95.62 211 ALA A O 1
ATOM 1633 N N . SER A 1 212 ? 13.571 -6.584 -3.813 1.00 96.56 212 SER A N 1
ATOM 1634 C CA . SER A 1 212 ? 14.262 -7.887 -3.778 1.00 96.56 212 SER A CA 1
ATOM 1635 C C . SER A 1 212 ? 13.266 -9.015 -3.507 1.00 96.56 212 SER A C 1
ATOM 1637 O O . SER A 1 212 ? 12.401 -8.869 -2.648 1.00 96.56 212 SER A O 1
ATOM 1639 N N . TYR A 1 213 ? 13.386 -10.134 -4.231 1.00 98.19 213 TYR A N 1
ATOM 1640 C CA . TYR A 1 213 ? 12.530 -11.308 -4.030 1.00 98.19 213 TYR A CA 1
ATOM 1641 C C . TYR A 1 213 ? 12.776 -11.920 -2.649 1.00 98.19 213 TYR A C 1
ATOM 1643 O O . TYR A 1 213 ? 11.849 -12.155 -1.878 1.00 98.19 213 TYR A O 1
ATOM 1651 N N . GLU A 1 214 ? 14.049 -12.102 -2.305 1.00 98.06 214 GLU A N 1
ATOM 1652 C CA . GLU A 1 214 ? 14.490 -12.619 -1.015 1.00 98.06 214 GLU A CA 1
ATOM 1653 C C . GLU A 1 214 ? 14.128 -11.654 0.116 1.00 98.06 214 GLU A C 1
ATOM 1655 O O . GLU A 1 214 ? 13.735 -12.099 1.188 1.00 98.06 214 GLU A O 1
ATOM 1660 N N . GLY A 1 215 ? 14.230 -10.340 -0.118 1.00 97.62 215 GLY A N 1
ATOM 1661 C CA . GLY A 1 215 ? 13.793 -9.315 0.831 1.00 97.62 215 GLY A CA 1
ATOM 1662 C C . GLY A 1 215 ? 12.300 -9.414 1.141 1.00 97.62 215 GLY A C 1
ATOM 1663 O O . GLY A 1 215 ? 11.918 -9.446 2.307 1.00 97.62 215 GLY A O 1
ATOM 1664 N N . SER A 1 216 ? 11.465 -9.559 0.113 1.00 98.19 216 SER A N 1
ATOM 1665 C CA . SER A 1 216 ? 10.021 -9.731 0.277 1.00 98.19 216 SER A CA 1
ATOM 1666 C C . SER A 1 216 ? 9.645 -11.024 1.011 1.00 98.19 216 SER A C 1
ATOM 1668 O O . SER A 1 216 ? 8.757 -11.005 1.861 1.00 98.19 216 SER A O 1
ATOM 1670 N N . LEU A 1 217 ? 10.343 -12.137 0.752 1.00 98.38 217 LEU A N 1
ATOM 1671 C CA . LEU A 1 217 ? 10.164 -13.374 1.524 1.00 98.38 217 LEU A CA 1
ATOM 1672 C C . LEU A 1 217 ? 10.581 -13.204 2.989 1.00 98.38 217 LEU A C 1
ATOM 1674 O O . LEU A 1 217 ? 9.860 -13.631 3.889 1.00 98.38 217 LEU A O 1
ATOM 1678 N N . LYS A 1 218 ? 11.726 -12.558 3.235 1.00 98.12 218 LYS A N 1
ATOM 1679 C CA . LYS A 1 218 ? 12.212 -12.276 4.591 1.00 98.12 218 LYS A CA 1
ATOM 1680 C C . LYS A 1 218 ? 11.263 -11.365 5.360 1.00 98.12 218 LYS A C 1
ATOM 1682 O O . LYS A 1 218 ? 11.098 -11.582 6.551 1.00 98.12 218 LYS A O 1
ATOM 1687 N N . LEU A 1 219 ? 10.634 -10.387 4.707 1.00 98.25 219 LEU A N 1
ATOM 1688 C CA . LEU A 1 219 ? 9.627 -9.524 5.329 1.00 98.25 219 LEU A CA 1
ATOM 1689 C C . LEU A 1 219 ? 8.447 -10.349 5.859 1.00 98.25 219 LEU A C 1
ATOM 1691 O O . LEU A 1 219 ? 8.095 -10.225 7.029 1.00 98.25 219 LEU A O 1
ATOM 1695 N N . LEU A 1 220 ? 7.878 -11.211 5.010 1.00 98.25 220 LEU A N 1
ATOM 1696 C CA . LEU A 1 220 ? 6.775 -12.100 5.385 1.00 98.25 220 LEU A CA 1
ATOM 1697 C C . LEU A 1 220 ? 7.173 -13.041 6.527 1.00 98.25 220 LEU A C 1
ATOM 1699 O O . LEU A 1 220 ? 6.448 -13.162 7.511 1.00 98.25 220 LEU A O 1
ATOM 1703 N N . GLN A 1 221 ? 8.346 -13.673 6.420 1.00 98.06 221 GLN A N 1
ATOM 1704 C CA . GLN A 1 221 ? 8.865 -14.560 7.461 1.00 98.06 221 GLN A CA 1
ATOM 1705 C C . GLN A 1 221 ? 9.084 -13.819 8.786 1.00 98.06 221 GLN A C 1
ATOM 1707 O O . GLN A 1 221 ? 8.741 -14.342 9.844 1.00 98.06 221 GLN A O 1
ATOM 1712 N N . ALA A 1 222 ? 9.657 -12.614 8.733 1.00 97.56 222 ALA A N 1
ATOM 1713 C CA . ALA A 1 222 ? 9.947 -11.811 9.911 1.00 97.56 222 ALA A CA 1
ATOM 1714 C C . ALA A 1 222 ? 8.666 -11.389 10.630 1.00 97.56 222 ALA A C 1
ATOM 1716 O O . ALA A 1 222 ? 8.603 -11.564 11.839 1.00 97.56 222 ALA A O 1
ATOM 1717 N N . PHE A 1 223 ? 7.647 -10.902 9.911 1.00 96.88 223 PHE A N 1
ATOM 1718 C CA . PHE A 1 223 ? 6.360 -10.558 10.522 1.00 96.88 223 PHE A CA 1
ATOM 1719 C C . PHE A 1 223 ? 5.688 -11.779 11.162 1.00 96.88 223 PHE A C 1
ATOM 1721 O O . PHE A 1 223 ? 5.220 -11.696 12.287 1.00 96.88 223 PHE A O 1
ATOM 1728 N N . ALA A 1 224 ? 5.698 -12.932 10.485 1.00 95.25 224 ALA A N 1
ATOM 1729 C CA . ALA A 1 224 ? 5.111 -14.163 11.020 1.00 95.25 224 ALA A CA 1
ATOM 1730 C C . ALA A 1 224 ? 5.838 -14.718 12.262 1.00 95.25 224 ALA A C 1
ATOM 1732 O O . ALA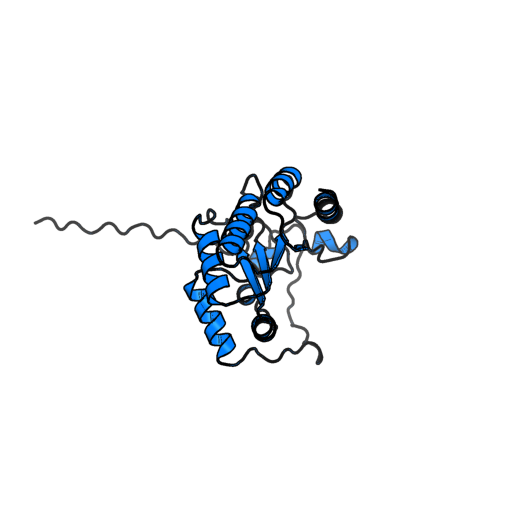 A 1 224 ? 5.296 -15.583 12.942 1.00 95.25 224 ALA A O 1
ATOM 1733 N N . SER A 1 225 ? 7.070 -14.269 12.526 1.00 94.06 225 SER A N 1
ATOM 1734 C CA . SER A 1 225 ? 7.884 -14.710 13.668 1.00 94.06 225 SER A CA 1
ATOM 1735 C C . SER A 1 225 ? 7.864 -13.729 14.850 1.00 94.06 225 SER A C 1
ATOM 1737 O O . SER A 1 225 ? 8.617 -13.940 15.802 1.00 94.06 225 SER A O 1
ATOM 1739 N N . MET A 1 226 ? 7.086 -12.643 14.766 1.00 87.69 226 MET A N 1
ATOM 1740 C CA . MET A 1 226 ? 6.901 -11.646 15.836 1.00 87.69 226 MET A CA 1
ATOM 1741 C C . MET A 1 226 ? 5.738 -12.013 16.749 1.00 87.69 226 MET A C 1
ATOM 1743 O O . MET A 1 226 ? 5.856 -11.684 17.951 1.00 87.69 226 MET A O 1
#